Protein AF-0000000078708794 (afdb_homodimer)

Organism: Mycoplasmopsis fermentans (strain ATCC 19989 / NBRC 14854 / NCTC 10117 / PG18) (NCBI:txid496833)

InterPro domains:
  IPR000182 GNAT domain [PF00583] (47-146)
  IPR000182 GNAT domain [PS51186] (25-174)
  IPR016181 Acyl-CoA N-acyltransferase [SSF55729] (42-153)
  IPR051556 N-terminal and lysine N-acetyltransferase [PTHR42919] (49-156)

Structure (mmCIF, N/CA/C/O backbone):
data_AF-0000000078708794-model_v1
#
loop_
_entity.id
_entity.type
_entity.pdbx_description
1 polymer 'N-acetyltransferase domain-containing protein'
#
loop_
_atom_site.group_PDB
_atom_site.id
_atom_site.type_symbol
_atom_site.label_atom_id
_atom_site.label_alt_id
_atom_site.label_comp_id
_atom_site.label_asym_id
_atom_site.label_entity_id
_atom_site.label_seq_id
_atom_site.pdbx_PDB_ins_code
_atom_site.Cartn_x
_atom_site.Cartn_y
_atom_site.Cartn_z
_atom_site.occupancy
_atom_site.B_iso_or_equiv
_atom_site.auth_seq_id
_atom_site.auth_comp_id
_atom_site.auth_asym_id
_atom_site.auth_atom_id
_atom_site.pdbx_PDB_model_num
ATOM 1 N N . MET A 1 1 ? -0.47 -35.75 -7.305 1 87.44 1 MET A N 1
ATOM 2 C CA . MET A 1 1 ? -0.19 -34.438 -6.707 1 87.44 1 MET A CA 1
ATOM 3 C C . MET A 1 1 ? -1.133 -34.188 -5.543 1 87.44 1 MET A C 1
ATOM 5 O O . MET A 1 1 ? -2.334 -34.438 -5.633 1 87.44 1 MET A O 1
ATOM 9 N N . LYS A 1 2 ? -0.581 -33.781 -4.418 1 94.81 2 LYS A N 1
ATOM 10 C CA . LYS A 1 2 ? -1.379 -33.469 -3.238 1 94.81 2 LYS A CA 1
ATOM 11 C C . LYS A 1 2 ? -1.026 -32.094 -2.686 1 94.81 2 LYS A C 1
ATOM 13 O O . LYS A 1 2 ? 0.122 -31.656 -2.781 1 94.81 2 LYS A O 1
ATOM 18 N N . ILE A 1 3 ? -2.008 -31.406 -2.143 1 97.06 3 ILE A N 1
ATOM 19 C CA . ILE A 1 3 ? -1.803 -30.141 -1.444 1 97.06 3 ILE A CA 1
ATOM 20 C C . ILE A 1 3 ? -1.686 -30.406 0.057 1 97.06 3 ILE A C 1
ATOM 22 O O . ILE A 1 3 ? -2.566 -31.016 0.659 1 97.06 3 ILE A O 1
ATOM 26 N N . VAL A 1 4 ? -0.629 -29.969 0.682 1 97.75 4 VAL A N 1
ATOM 27 C CA . VAL A 1 4 ? -0.383 -30.203 2.1 1 97.75 4 VAL A CA 1
ATOM 28 C C . VAL A 1 4 ? -0.054 -28.891 2.799 1 97.75 4 VAL A C 1
ATOM 30 O O . VAL A 1 4 ? 0.376 -27.922 2.154 1 97.75 4 VAL A O 1
ATOM 33 N N . LYS A 1 5 ? -0.374 -28.875 4.082 1 97.75 5 LYS A N 1
ATOM 34 C CA . LYS A 1 5 ? 0.057 -27.734 4.887 1 97.75 5 LYS A CA 1
ATOM 35 C C . LYS A 1 5 ? 1.548 -27.812 5.199 1 97.75 5 LYS A C 1
ATOM 37 O O . LYS A 1 5 ? 2.037 -28.844 5.652 1 97.75 5 LYS A O 1
ATOM 42 N N . LEU A 1 6 ? 2.25 -26.781 4.883 1 98.06 6 LEU A N 1
ATOM 43 C CA . LEU A 1 6 ? 3.66 -26.703 5.246 1 98.06 6 LEU A CA 1
ATOM 44 C C . LEU A 1 6 ? 3.832 -26.047 6.613 1 98.06 6 LEU A C 1
ATOM 46 O O . LEU A 1 6 ? 3.09 -25.141 6.969 1 98.06 6 LEU A O 1
ATOM 50 N N . THR A 1 7 ? 4.895 -26.484 7.352 1 96.88 7 THR A N 1
ATOM 51 C CA . THR A 1 7 ? 5.059 -25.984 8.711 1 96.88 7 THR A CA 1
ATOM 52 C C . THR A 1 7 ? 6.324 -25.141 8.82 1 96.88 7 THR A C 1
ATOM 54 O O . THR A 1 7 ? 7.289 -25.344 8.086 1 96.88 7 THR A O 1
ATOM 57 N N . LYS A 1 8 ? 6.242 -24.234 9.789 1 95.62 8 LYS A N 1
ATOM 58 C CA . LYS A 1 8 ? 7.414 -23.406 10.07 1 95.62 8 LYS A CA 1
ATOM 59 C C . LYS A 1 8 ? 8.609 -24.266 10.469 1 95.62 8 LYS A C 1
ATOM 61 O O . LYS A 1 8 ? 9.742 -23.984 10.086 1 95.62 8 LYS A O 1
ATOM 66 N N . LYS A 1 9 ? 8.391 -25.25 11.211 1 95.81 9 LYS A N 1
ATOM 67 C CA . LYS A 1 9 ? 9.438 -26.141 11.68 1 95.81 9 LYS A CA 1
ATOM 68 C C . LYS A 1 9 ? 10.242 -26.719 10.508 1 95.81 9 LYS A C 1
ATOM 70 O O . LYS A 1 9 ? 11.469 -26.812 10.578 1 95.81 9 LYS A O 1
ATOM 75 N N . GLU A 1 10 ? 9.578 -26.969 9.492 1 96.12 10 GLU A N 1
ATOM 76 C CA . GLU A 1 10 ? 10.211 -27.656 8.375 1 96.12 10 GLU A CA 1
ATOM 77 C C . GLU A 1 10 ? 10.75 -26.672 7.344 1 96.12 10 GLU A C 1
ATOM 79 O O . GLU A 1 10 ? 11.758 -26.938 6.691 1 96.12 10 GLU A O 1
ATOM 84 N N . TYR A 1 11 ? 10.141 -25.516 7.285 1 96.88 11 TYR A N 1
ATOM 85 C CA . TYR A 1 11 ? 10.422 -24.734 6.078 1 96.88 11 TYR A CA 1
ATOM 86 C C . TYR A 1 11 ? 10.93 -23.344 6.422 1 96.88 11 TYR A C 1
ATOM 88 O O . TYR A 1 11 ? 11.422 -22.625 5.547 1 96.88 11 TYR A O 1
ATOM 96 N N . LYS A 1 12 ? 10.852 -22.922 7.652 1 96.25 12 LYS A N 1
ATOM 97 C CA . LYS A 1 12 ? 11.281 -21.562 7.98 1 96.25 12 LYS A CA 1
ATOM 98 C C . LYS A 1 12 ? 12.734 -21.328 7.574 1 96.25 12 LYS A C 1
ATOM 100 O O . LYS A 1 12 ? 13.609 -22.125 7.902 1 96.25 12 LYS A O 1
ATOM 105 N N . GLY A 1 13 ? 12.867 -20.25 6.859 1 95.94 13 GLY A N 1
ATOM 106 C CA . GLY A 1 13 ? 14.227 -19.844 6.527 1 95.94 13 GLY A CA 1
ATOM 107 C C . GLY A 1 13 ? 14.734 -20.469 5.242 1 95.94 13 GLY A C 1
ATOM 108 O O . GLY A 1 13 ? 15.75 -20.031 4.695 1 95.94 13 GLY A O 1
ATOM 109 N N . LYS A 1 14 ? 14.109 -21.531 4.738 1 96.5 14 LYS A N 1
ATOM 110 C CA . LYS A 1 14 ? 14.477 -22.078 3.438 1 96.5 14 LYS A CA 1
ATOM 111 C C . LYS A 1 14 ? 14.273 -21.062 2.324 1 96.5 14 LYS A C 1
ATOM 113 O O . LYS A 1 14 ? 13.281 -20.328 2.318 1 96.5 14 LYS A O 1
ATOM 118 N N . GLU A 1 15 ? 15.188 -21.078 1.397 1 96.38 15 GLU A N 1
ATOM 119 C CA . GLU A 1 15 ? 15.148 -20.109 0.303 1 96.38 15 GLU A CA 1
ATOM 120 C C . GLU A 1 15 ? 14.422 -20.688 -0.912 1 96.38 15 GLU A C 1
ATOM 122 O O . GLU A 1 15 ? 14.398 -21.906 -1.109 1 96.38 15 GLU A O 1
ATOM 127 N N . PHE A 1 16 ? 13.82 -19.859 -1.598 1 94.94 16 PHE A N 1
ATOM 128 C CA . PHE A 1 16 ? 13.273 -20.203 -2.908 1 94.94 16 PHE A CA 1
ATOM 129 C C . PHE A 1 16 ? 13.539 -19.078 -3.91 1 94.94 16 PHE A C 1
ATOM 131 O O . PHE A 1 16 ? 13.711 -17.922 -3.523 1 94.94 16 PHE A O 1
ATOM 138 N N . CYS A 1 17 ? 13.648 -19.469 -5.16 1 92.88 17 CYS A N 1
ATOM 139 C CA . CYS A 1 17 ? 13.805 -18.516 -6.242 1 92.88 17 CYS A CA 1
ATOM 140 C C . CYS A 1 17 ? 12.781 -18.75 -7.344 1 92.88 17 CYS A C 1
ATOM 142 O O . CYS A 1 17 ? 12.469 -19.906 -7.664 1 92.88 17 CYS A O 1
ATOM 144 N N . VAL A 1 18 ? 12.289 -17.672 -7.82 1 88.94 18 VAL A N 1
ATOM 145 C CA . VAL A 1 18 ? 11.312 -17.75 -8.898 1 88.94 18 VAL A CA 1
ATOM 146 C C . VAL A 1 18 ? 11.789 -16.922 -10.094 1 88.94 18 VAL A C 1
ATOM 148 O O . VAL A 1 18 ? 12.414 -15.875 -9.93 1 88.94 18 VAL A O 1
ATOM 151 N N . GLN A 1 19 ? 11.562 -17.547 -11.219 1 90.38 19 GLN A N 1
ATOM 152 C CA . GLN A 1 19 ? 11.766 -16.844 -12.477 1 90.38 19 GLN A CA 1
ATOM 153 C C . GLN A 1 19 ? 10.539 -16.953 -13.375 1 90.38 19 GLN A C 1
ATOM 155 O O . GLN A 1 19 ? 9.883 -18 -13.406 1 90.38 19 GLN A O 1
ATOM 160 N N . TYR A 1 20 ? 10.234 -15.883 -14.031 1 90.38 20 TYR A N 1
ATOM 161 C CA . TYR A 1 20 ? 9.125 -15.938 -14.969 1 90.38 20 TYR A CA 1
ATOM 162 C C . TYR A 1 20 ? 9.461 -15.172 -16.25 1 90.38 20 TYR A C 1
ATOM 164 O O . TYR A 1 20 ? 10.18 -14.172 -16.219 1 90.38 20 TYR A O 1
ATOM 172 N N . LYS A 1 21 ? 8.914 -15.672 -17.266 1 92.69 21 LYS A N 1
ATOM 173 C CA . LYS A 1 21 ? 9.055 -15.016 -18.562 1 92.69 21 LYS A CA 1
ATOM 174 C C . LYS A 1 21 ? 7.793 -14.242 -18.938 1 92.69 21 LYS A C 1
ATOM 176 O O . LYS A 1 21 ? 6.68 -14.664 -18.594 1 92.69 21 LYS A O 1
ATOM 181 N N . THR A 1 22 ? 7.996 -13.148 -19.562 1 95.5 22 THR A N 1
ATOM 182 C CA . THR A 1 22 ? 6.855 -12.32 -19.938 1 95.5 22 THR A CA 1
ATOM 183 C C . THR A 1 22 ? 7.074 -11.664 -21.297 1 95.5 22 THR A C 1
ATOM 185 O O . THR A 1 22 ? 8.211 -11.406 -21.688 1 95.5 22 THR A O 1
ATOM 188 N N . LYS A 1 23 ? 5.996 -11.469 -21.969 1 97 23 LYS A N 1
ATOM 189 C CA . LYS A 1 23 ? 6.051 -10.875 -23.312 1 97 23 LYS A CA 1
ATOM 190 C C . LYS A 1 23 ? 5.672 -9.391 -23.266 1 97 23 LYS A C 1
ATOM 192 O O . LYS A 1 23 ? 5.832 -8.68 -24.266 1 97 23 LYS A O 1
ATOM 197 N N . GLY A 1 24 ? 5.184 -8.938 -22.125 1 97.62 24 GLY A N 1
ATOM 198 C CA . GLY A 1 24 ? 4.758 -7.551 -22.031 1 97.62 24 GLY A CA 1
ATOM 199 C C . GLY A 1 24 ? 4.551 -7.082 -20.609 1 97.62 24 GLY A C 1
ATOM 200 O O . GLY A 1 24 ? 4.988 -7.742 -19.656 1 97.62 24 GLY A O 1
ATOM 201 N N . TYR A 1 25 ? 4.062 -5.898 -20.5 1 97 25 TYR A N 1
ATOM 202 C CA . TYR A 1 25 ? 3.832 -5.258 -19.203 1 97 25 TYR A CA 1
ATOM 203 C C . TYR A 1 25 ? 2.676 -4.266 -19.281 1 97 25 TYR A C 1
ATOM 205 O O . TYR A 1 25 ? 2.307 -3.824 -20.375 1 97 25 TYR A O 1
ATOM 213 N N . TYR A 1 26 ? 2.135 -4.039 -18.172 1 96.56 26 TYR A N 1
ATOM 214 C CA . TYR A 1 26 ? 1.182 -2.938 -18.078 1 96.56 26 TYR A CA 1
ATOM 215 C C . TYR A 1 26 ? 1.882 -1.646 -17.672 1 96.56 26 TYR A C 1
ATOM 217 O O . TYR A 1 26 ? 2.426 -1.543 -16.562 1 96.56 26 TYR A O 1
ATOM 225 N N . PHE A 1 27 ? 1.84 -0.668 -18.516 1 96.12 27 PHE A N 1
ATOM 226 C CA . PHE A 1 27 ? 2.453 0.629 -18.25 1 96.12 27 PHE A CA 1
ATOM 227 C C . PHE A 1 27 ? 1.486 1.546 -17.516 1 96.12 27 PHE A C 1
ATOM 229 O O . PHE A 1 27 ? 0.379 1.805 -17.984 1 96.12 27 PHE A O 1
ATOM 236 N N . ILE A 1 28 ? 1.905 1.966 -16.312 1 95.62 28 ILE A N 1
ATOM 237 C CA . ILE A 1 28 ? 1.089 2.898 -15.539 1 95.62 28 ILE A CA 1
ATOM 238 C C . ILE A 1 28 ? 1.63 4.316 -15.703 1 95.62 28 ILE A C 1
ATOM 240 O O . ILE A 1 28 ? 2.803 4.578 -15.422 1 95.62 28 ILE A O 1
ATOM 244 N N . GLU A 1 29 ? 0.835 5.137 -16.125 1 91.5 29 GLU A N 1
ATOM 245 C CA . GLU A 1 29 ? 1.273 6.52 -16.281 1 91.5 29 GLU A CA 1
ATOM 246 C C . GLU A 1 29 ? 0.219 7.496 -15.773 1 91.5 29 GLU A C 1
ATOM 248 O O . GLU A 1 29 ? -0.979 7.211 -15.836 1 91.5 29 GLU A O 1
ATOM 253 N N . HIS A 1 30 ? 0.714 8.641 -15.359 1 91 30 HIS A N 1
ATOM 254 C CA . HIS A 1 30 ? -0.173 9.734 -14.977 1 91 30 HIS A CA 1
ATOM 255 C C . HIS A 1 30 ? -0.911 10.297 -16.188 1 91 30 HIS A C 1
ATOM 257 O O . HIS A 1 30 ? -0.324 10.453 -17.25 1 91 30 HIS A O 1
ATOM 263 N N . THR A 1 31 ? -2.162 10.5 -16 1 90.56 31 THR A N 1
ATOM 264 C CA . THR A 1 31 ? -2.969 11.25 -16.953 1 90.56 31 THR A CA 1
ATOM 265 C C . THR A 1 31 ? -3.447 12.562 -16.344 1 90.56 31 THR A C 1
ATOM 267 O O . THR A 1 31 ? -3.143 12.867 -15.195 1 90.56 31 THR A O 1
ATOM 270 N N . LYS A 1 32 ? -4.191 13.391 -17.141 1 87.38 32 LYS A N 1
ATOM 271 C CA . LYS A 1 32 ? -4.715 14.656 -16.641 1 87.38 32 LYS A CA 1
ATOM 272 C C . LYS A 1 32 ? -5.582 14.445 -15.406 1 87.38 32 LYS A C 1
ATOM 274 O O . LYS A 1 32 ? -5.535 15.234 -14.461 1 87.38 32 LYS A O 1
ATOM 279 N N . ASN A 1 33 ? -6.344 13.336 -15.438 1 87.44 33 ASN A N 1
ATOM 280 C CA . ASN A 1 33 ? -7.297 13.156 -14.352 1 87.44 33 ASN A CA 1
ATOM 281 C C . ASN A 1 33 ? -7.137 11.789 -13.688 1 87.44 33 ASN A C 1
ATOM 283 O O . ASN A 1 33 ? -8.125 11.18 -13.273 1 87.44 33 ASN A O 1
ATOM 287 N N . GLY A 1 34 ? -5.973 11.242 -13.664 1 93.75 34 GLY A N 1
ATOM 288 C CA . GLY A 1 34 ? -5.812 9.953 -13 1 93.75 34 GLY A CA 1
ATOM 289 C C . GLY A 1 34 ? -4.617 9.172 -13.5 1 93.75 34 GLY A C 1
ATOM 290 O O . GLY A 1 34 ? -3.506 9.703 -13.578 1 93.75 34 GLY A O 1
ATOM 291 N N . PHE A 1 35 ? -4.844 7.906 -13.695 1 95.88 35 PHE A N 1
ATOM 292 C CA . PHE A 1 35 ? -3.797 7 -14.156 1 95.88 35 PHE A CA 1
ATOM 293 C C . PHE A 1 35 ? -4.328 6.062 -15.234 1 95.88 35 PHE A C 1
ATOM 295 O O . PHE A 1 35 ? -5.465 5.594 -15.156 1 95.88 35 PHE A O 1
ATOM 302 N N . SER A 1 36 ? -3.459 5.832 -16.203 1 95 36 SER A N 1
ATOM 303 C CA . SER A 1 36 ? -3.77 4.816 -17.203 1 95 36 SER A CA 1
ATOM 304 C C . SER A 1 36 ? -2.957 3.547 -16.969 1 95 36 SER A C 1
ATOM 306 O O . SER A 1 36 ? -1.848 3.602 -16.438 1 95 36 SER A O 1
ATOM 308 N N . PHE A 1 37 ? -3.543 2.443 -17.297 1 94.69 37 PHE A N 1
ATOM 309 C CA . PHE A 1 37 ? -2.941 1.116 -17.312 1 94.69 37 PHE A CA 1
ATOM 310 C C . PHE A 1 37 ? -2.992 0.512 -18.703 1 94.69 37 PHE A C 1
ATOM 312 O O . PHE A 1 37 ? -4.016 -0.04 -19.109 1 94.69 37 PHE A O 1
ATOM 319 N N . VAL A 1 38 ? -1.923 0.595 -19.422 1 94.81 38 VAL A N 1
ATOM 320 C CA . VAL A 1 38 ? -1.917 0.19 -20.812 1 94.81 38 VAL A CA 1
ATOM 321 C C . VAL A 1 38 ? -0.94 -0.966 -21.016 1 94.81 38 VAL A C 1
ATOM 323 O O . VAL A 1 38 ? 0.217 -0.889 -20.594 1 94.81 38 VAL A O 1
ATOM 326 N N . TYR A 1 39 ? -1.474 -2 -21.625 1 96.31 39 TYR A N 1
ATOM 327 C CA . TYR A 1 39 ? -0.611 -3.137 -21.922 1 96.31 39 TYR A CA 1
ATOM 328 C C . TYR A 1 39 ? 0.321 -2.822 -23.094 1 96.31 39 TYR A C 1
ATOM 330 O O . TYR A 1 39 ? -0.112 -2.283 -24.109 1 96.31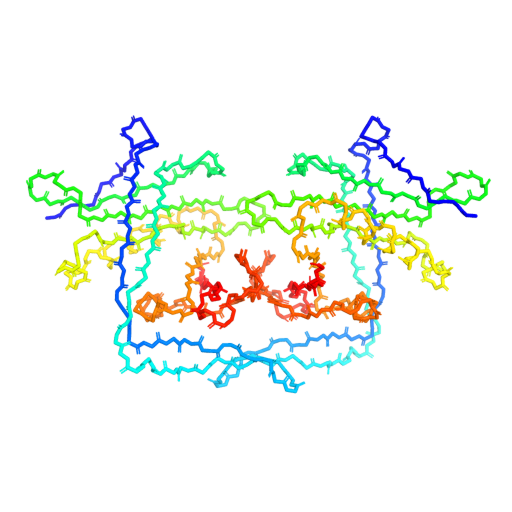 39 TYR A O 1
ATOM 338 N N . LYS A 1 40 ? 1.525 -3.07 -22.969 1 97.19 40 LYS A N 1
ATOM 339 C CA . LYS A 1 40 ? 2.561 -2.943 -23.984 1 97.19 40 LYS A CA 1
ATOM 340 C C . LYS A 1 40 ? 3.377 -4.227 -24.109 1 97.19 40 LYS A C 1
ATOM 342 O O . LYS A 1 40 ? 3.564 -4.941 -23.125 1 97.19 40 LYS A O 1
ATOM 347 N N . LYS A 1 41 ? 3.838 -4.496 -25.297 1 97.62 41 LYS A N 1
ATOM 348 C CA . LYS A 1 41 ? 4.672 -5.672 -25.516 1 97.62 41 LYS A CA 1
ATOM 349 C C . LYS A 1 41 ? 6.156 -5.316 -25.469 1 97.62 41 LYS A C 1
ATOM 351 O O . LYS A 1 41 ? 6.559 -4.242 -25.922 1 97.62 41 LYS A O 1
ATOM 356 N N . PHE A 1 42 ? 6.883 -6.207 -24.953 1 97.06 42 PHE A N 1
ATOM 357 C CA . PHE A 1 42 ? 8.328 -6.105 -25.094 1 97.06 42 PHE A CA 1
ATOM 358 C C . PHE A 1 42 ? 8.75 -6.484 -26.516 1 97.06 42 PHE A C 1
ATOM 360 O O . PHE A 1 42 ? 8.039 -7.219 -27.203 1 97.06 42 PHE A O 1
ATOM 367 N N . ASP A 1 43 ? 9.922 -5.918 -26.922 1 96.56 43 ASP A N 1
ATOM 368 C CA . ASP A 1 43 ? 10.453 -6.324 -28.219 1 96.56 43 ASP A CA 1
ATOM 369 C C . ASP A 1 43 ? 10.742 -7.82 -28.25 1 96.56 43 ASP A C 1
ATOM 371 O O . ASP A 1 43 ? 10.531 -8.477 -29.281 1 96.56 43 ASP A O 1
ATOM 375 N N . GLN A 1 44 ? 11.211 -8.281 -27.156 1 97.25 44 GLN A N 1
ATOM 376 C CA . GLN A 1 44 ? 11.477 -9.695 -26.938 1 97.25 44 GLN A CA 1
ATOM 377 C C . GLN A 1 44 ? 11.062 -10.125 -25.531 1 97.25 44 GLN A C 1
ATOM 379 O O . GLN A 1 44 ? 10.984 -9.289 -24.625 1 97.25 44 GLN A O 1
ATOM 384 N N . GLU A 1 45 ? 10.797 -11.359 -25.469 1 97.06 45 GLU A N 1
ATOM 385 C CA . GLU A 1 45 ? 10.438 -11.898 -24.156 1 97.06 45 GLU A CA 1
ATOM 386 C C . GLU A 1 45 ? 11.5 -11.555 -23.109 1 97.06 45 GLU A C 1
ATOM 388 O O . GLU A 1 45 ? 12.695 -11.625 -23.391 1 97.06 45 GLU A O 1
ATOM 393 N N . LYS A 1 46 ? 11.062 -11.156 -22.016 1 96.31 46 LYS A N 1
ATOM 394 C CA . LYS A 1 46 ? 11.961 -10.836 -20.922 1 96.31 46 LYS A CA 1
ATOM 395 C C . LYS A 1 46 ? 11.766 -11.797 -19.75 1 96.31 46 LYS A C 1
ATOM 397 O O . LYS A 1 46 ? 10.695 -12.391 -19.594 1 96.31 46 LYS A O 1
ATOM 402 N N . THR A 1 47 ? 12.852 -11.977 -19.031 1 94.38 47 THR A N 1
ATOM 403 C CA . THR A 1 47 ? 12.82 -12.828 -17.844 1 94.38 47 THR A CA 1
ATOM 404 C C . THR A 1 47 ? 13.055 -12.008 -16.578 1 94.38 47 THR A C 1
ATOM 406 O O . THR A 1 47 ? 13.984 -11.203 -16.531 1 94.38 47 THR A O 1
ATOM 409 N N . PHE A 1 48 ? 12.188 -12.125 -15.688 1 93.25 48 PHE A N 1
ATOM 410 C CA . PHE A 1 48 ? 12.312 -11.516 -14.375 1 93.25 48 PHE A CA 1
ATOM 411 C C . PHE A 1 48 ? 12.281 -12.578 -13.281 1 93.25 48 PHE A C 1
ATOM 413 O O . PHE A 1 48 ? 12 -13.742 -13.547 1 93.25 48 PHE A O 1
ATOM 420 N N . GLY A 1 49 ? 12.719 -12.148 -12.047 1 89.56 49 GLY A N 1
ATOM 421 C CA . GLY A 1 49 ? 12.688 -13.102 -10.945 1 89.56 49 GLY A CA 1
ATOM 422 C C . GLY A 1 49 ? 13.117 -12.492 -9.625 1 89.56 49 GLY A C 1
ATOM 423 O O . GLY A 1 49 ? 13.484 -11.312 -9.562 1 89.56 49 GLY A O 1
ATOM 424 N N . TYR A 1 50 ? 12.945 -13.258 -8.594 1 91.31 50 TYR A N 1
ATOM 425 C CA . TYR A 1 50 ? 13.375 -12.875 -7.254 1 91.31 50 TYR A CA 1
ATOM 426 C C . TYR A 1 50 ? 13.578 -14.102 -6.375 1 91.31 50 TYR A C 1
ATOM 428 O O . TYR A 1 50 ? 13.148 -15.203 -6.723 1 91.31 50 TYR A O 1
ATOM 436 N N . CYS A 1 51 ? 14.32 -13.93 -5.383 1 94.62 51 CYS A N 1
ATOM 437 C CA . CYS A 1 51 ? 14.492 -14.961 -4.363 1 94.62 51 CYS A CA 1
ATOM 438 C C . CYS A 1 51 ? 14.023 -14.461 -3.002 1 94.62 51 CYS A C 1
ATOM 440 O O . CYS A 1 51 ? 14.031 -13.258 -2.742 1 94.62 51 CYS A O 1
ATOM 442 N N . ASP A 1 52 ? 13.539 -15.352 -2.213 1 95.06 52 ASP A N 1
ATOM 443 C CA . ASP A 1 52 ? 13.078 -15.031 -0.866 1 95.06 52 ASP A CA 1
ATOM 444 C C . ASP A 1 52 ? 13.125 -16.25 0.039 1 95.06 52 ASP A C 1
ATOM 446 O O . ASP A 1 52 ? 13.695 -17.281 -0.332 1 95.06 52 ASP A O 1
ATOM 450 N N . LYS A 1 53 ? 12.594 -16.141 1.229 1 97 53 LYS A N 1
ATOM 451 C CA . LYS A 1 53 ? 12.602 -17.234 2.191 1 97 53 LYS A CA 1
ATOM 452 C C . LYS A 1 53 ? 11.188 -17.562 2.666 1 97 53 LYS A C 1
ATOM 454 O O . LYS A 1 53 ? 10.328 -16.672 2.73 1 97 53 LYS A O 1
ATOM 459 N N . PHE A 1 54 ? 11 -18.812 3.002 1 97.38 54 PHE A N 1
ATOM 460 C CA . PHE A 1 54 ? 9.75 -19.25 3.613 1 97.38 54 PHE A CA 1
ATOM 461 C C . PHE A 1 54 ? 9.602 -18.656 5.012 1 97.38 54 PHE A C 1
ATOM 463 O O . PHE A 1 54 ? 10.57 -18.547 5.758 1 97.38 54 PHE A O 1
ATOM 470 N N . PHE A 1 55 ? 8.398 -18.297 5.367 1 96.94 55 PHE A N 1
ATOM 471 C CA . PHE A 1 55 ? 8.023 -17.969 6.738 1 96.94 55 PHE A CA 1
ATOM 472 C C . PHE A 1 55 ? 8.898 -16.859 7.285 1 96.94 55 PHE A C 1
ATOM 474 O O . PHE A 1 55 ? 9.477 -16.984 8.367 1 96.94 55 PHE A O 1
ATOM 481 N N . GLN A 1 56 ? 8.914 -15.781 6.492 1 94.94 56 GLN A N 1
ATOM 482 C CA . GLN A 1 56 ? 9.688 -14.633 6.945 1 94.94 56 GLN A CA 1
ATOM 483 C C . GLN A 1 56 ? 9.188 -14.125 8.297 1 94.94 56 GLN A C 1
ATOM 485 O O . GLN A 1 56 ? 8.016 -14.305 8.633 1 94.94 56 GLN A O 1
ATOM 490 N N . ASP A 1 57 ? 10.008 -13.391 9.07 1 91.38 57 ASP A N 1
ATOM 491 C CA . ASP A 1 57 ? 9.75 -13.016 10.461 1 91.38 57 ASP A CA 1
ATOM 492 C C . ASP A 1 57 ? 8.602 -12.016 10.555 1 91.38 57 ASP A C 1
ATOM 494 O O . ASP A 1 57 ? 7.883 -11.992 11.555 1 91.38 57 ASP A O 1
ATOM 498 N N . TRP A 1 58 ? 8.445 -11.234 9.523 1 88.25 58 TRP A N 1
ATOM 499 C CA . TRP A 1 58 ? 7.453 -10.172 9.594 1 88.25 58 TRP A CA 1
ATOM 500 C C . TRP A 1 58 ? 6.047 -10.727 9.398 1 88.25 58 TRP A C 1
ATOM 502 O O . TRP A 1 58 ? 5.055 -10.031 9.648 1 88.25 58 TRP A O 1
ATOM 512 N N . LEU A 1 59 ? 5.953 -11.977 8.93 1 92.44 59 LEU A N 1
ATOM 513 C CA . LEU A 1 59 ? 4.648 -12.602 8.719 1 92.44 59 LEU A CA 1
ATOM 514 C C . LEU A 1 59 ? 4.016 -12.984 10.055 1 92.44 59 LEU A C 1
ATOM 516 O O . LEU A 1 59 ? 4.602 -13.75 10.828 1 92.44 59 LEU A O 1
ATOM 520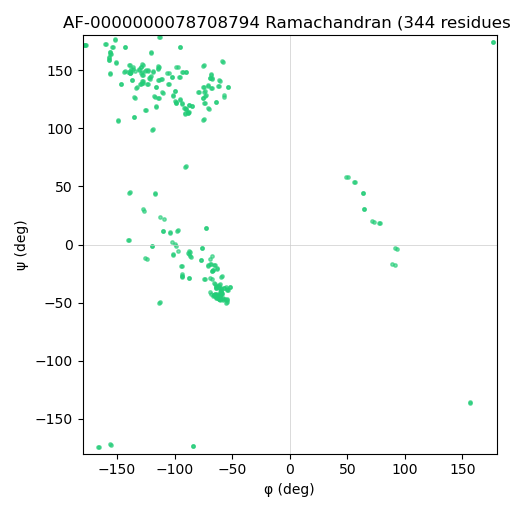 N N . ASN A 1 60 ? 2.881 -12.461 10.273 1 91.62 60 ASN A N 1
ATOM 521 C CA . ASN A 1 60 ? 2.145 -12.797 11.484 1 91.62 60 ASN A CA 1
ATOM 522 C C . ASN A 1 60 ? 1.273 -14.031 11.289 1 91.62 60 ASN A C 1
ATOM 524 O O . ASN A 1 60 ? 0.283 -13.992 10.562 1 91.62 60 ASN A O 1
ATOM 528 N N . LYS A 1 61 ? 1.56 -15.148 11.977 1 95.12 61 LYS A N 1
ATOM 529 C CA . LYS A 1 61 ? 0.805 -16.406 11.93 1 95.12 61 LYS A CA 1
ATOM 530 C C . LYS A 1 61 ? 0.555 -16.828 10.484 1 95.12 61 LYS A C 1
ATOM 532 O O . LYS A 1 61 ? -0.589 -17.062 10.094 1 95.12 61 LYS A O 1
ATOM 537 N N . PRO A 1 62 ? 1.658 -17 9.734 1 97.62 62 PRO A N 1
ATOM 538 C CA . PRO A 1 62 ? 1.49 -17.344 8.32 1 97.62 62 PRO A CA 1
ATOM 539 C C . PRO A 1 62 ? 0.909 -18.75 8.117 1 97.62 62 PRO A C 1
ATOM 541 O O . PRO A 1 62 ? 1.147 -19.641 8.93 1 97.62 62 PRO A O 1
ATOM 544 N N . ILE A 1 63 ? 0.118 -18.859 7.062 1 97.69 63 ILE A N 1
ATOM 545 C CA . ILE A 1 63 ? -0.404 -20.125 6.559 1 97.69 63 ILE A CA 1
ATOM 546 C C . ILE A 1 63 ? 0.247 -20.453 5.219 1 97.69 63 ILE A C 1
ATOM 548 O O . ILE A 1 63 ? 0.314 -19.594 4.328 1 97.69 63 ILE A O 1
ATOM 552 N N . CYS A 1 64 ? 0.736 -21.703 5.109 1 98.5 64 CYS A N 1
ATOM 553 C CA . CYS A 1 64 ? 1.45 -22.094 3.898 1 98.5 64 CYS A CA 1
ATOM 554 C C . CYS A 1 64 ? 0.999 -23.453 3.418 1 98.5 64 CYS A C 1
ATOM 556 O O . CYS A 1 64 ? 0.917 -24.406 4.207 1 98.5 64 CYS A O 1
ATOM 558 N N . TYR A 1 65 ? 0.618 -23.516 2.172 1 98.69 65 TYR A N 1
ATOM 559 C CA . TYR A 1 65 ? 0.292 -24.781 1.524 1 98.69 65 TYR A CA 1
ATOM 560 C C . TYR A 1 65 ? 1.281 -25.094 0.408 1 98.69 65 TYR A C 1
ATOM 562 O O . TYR A 1 65 ? 1.701 -24.188 -0.327 1 98.69 65 TYR A O 1
ATOM 570 N N . GLY A 1 66 ? 1.619 -26.344 0.299 1 97.81 66 GLY A N 1
ATOM 571 C CA . GLY A 1 66 ? 2.488 -26.828 -0.765 1 97.81 66 GLY A CA 1
ATOM 572 C C . GLY A 1 66 ? 1.846 -27.891 -1.625 1 97.81 66 GLY A C 1
ATOM 573 O O . GLY A 1 66 ? 1.043 -28.688 -1.136 1 97.81 66 GLY A O 1
ATOM 574 N N . ALA A 1 67 ? 2.15 -27.812 -2.898 1 96.62 67 ALA A N 1
ATOM 575 C CA . ALA A 1 67 ? 1.797 -28.891 -3.818 1 96.62 67 ALA A CA 1
ATOM 576 C C . ALA A 1 67 ? 2.949 -29.891 -3.973 1 96.62 67 ALA A C 1
ATOM 578 O O . ALA A 1 67 ? 4.039 -29.516 -4.41 1 96.62 67 ALA A O 1
ATOM 579 N N . LEU A 1 68 ? 2.666 -31.141 -3.643 1 95.19 68 LEU A N 1
ATOM 580 C CA . LEU A 1 68 ? 3.691 -32.188 -3.734 1 95.19 68 LEU A CA 1
ATOM 581 C C . LEU A 1 68 ? 3.367 -33.156 -4.848 1 95.19 68 LEU A C 1
ATOM 583 O O . LEU A 1 68 ? 2.203 -33.531 -5.043 1 95.19 68 LEU A O 1
ATOM 587 N N . ASP A 1 69 ? 4.465 -33.562 -5.496 1 92.69 69 ASP A N 1
ATOM 588 C CA . ASP A 1 69 ? 4.242 -34.625 -6.477 1 92.69 69 ASP A CA 1
ATOM 589 C C . ASP A 1 69 ? 4.25 -35.969 -5.809 1 92.69 69 ASP A C 1
ATOM 591 O O . ASP A 1 69 ? 4.242 -36.094 -4.582 1 92.69 69 ASP A O 1
ATOM 595 N N . ASP A 1 70 ? 4.199 -37.062 -6.684 1 92.81 70 ASP A N 1
ATOM 596 C CA . ASP A 1 70 ? 4.098 -38.406 -6.184 1 92.81 70 ASP A CA 1
ATOM 597 C C . ASP A 1 70 ? 5.355 -38.812 -5.418 1 92.81 70 ASP A C 1
ATOM 599 O O . ASP A 1 70 ? 5.34 -39.781 -4.652 1 92.81 70 ASP A O 1
ATOM 603 N N . HIS A 1 71 ? 6.449 -38.125 -5.578 1 94.81 71 HIS A N 1
ATOM 604 C CA . HIS A 1 71 ? 7.707 -38.406 -4.895 1 94.81 71 HIS A CA 1
ATOM 605 C C . HIS A 1 71 ? 7.965 -37.406 -3.771 1 94.81 71 HIS A C 1
ATOM 607 O O . HIS A 1 71 ? 9.102 -37.281 -3.314 1 94.81 71 HIS A O 1
ATOM 613 N N . ASN A 1 72 ? 7.008 -36.625 -3.428 1 93.44 72 ASN A N 1
ATOM 614 C CA . ASN A 1 72 ? 7.039 -35.656 -2.326 1 93.44 72 ASN A CA 1
ATOM 615 C C . ASN A 1 72 ? 7.93 -34.469 -2.648 1 93.44 72 ASN A C 1
ATOM 617 O O . ASN A 1 72 ? 8.422 -33.812 -1.743 1 93.44 72 ASN A O 1
ATOM 621 N N . LYS A 1 73 ? 8.117 -34.344 -3.936 1 93.19 73 LYS A N 1
ATOM 622 C CA . LYS A 1 73 ? 8.828 -33.156 -4.352 1 93.19 73 LYS A CA 1
ATOM 623 C C . LYS A 1 73 ? 7.887 -31.938 -4.375 1 93.19 73 LYS A C 1
ATOM 625 O O . LYS A 1 73 ? 6.777 -32.031 -4.906 1 93.19 73 LYS A O 1
ATOM 630 N N . LEU A 1 74 ? 8.352 -30.844 -3.758 1 94.75 74 LEU A N 1
ATOM 631 C CA . LEU A 1 74 ? 7.562 -29.625 -3.74 1 94.75 74 LEU A CA 1
ATOM 632 C C . LEU A 1 74 ? 7.512 -28.984 -5.125 1 94.75 74 LEU A C 1
ATOM 634 O O . LEU A 1 74 ? 8.539 -28.594 -5.672 1 94.75 74 LEU A O 1
ATOM 638 N N . LEU A 1 75 ? 6.328 -28.906 -5.668 1 94.06 75 LEU A N 1
ATOM 639 C CA . LEU A 1 75 ? 6.133 -28.375 -7.016 1 94.06 75 LEU A CA 1
ATOM 640 C C . LEU A 1 75 ? 5.805 -26.891 -6.973 1 9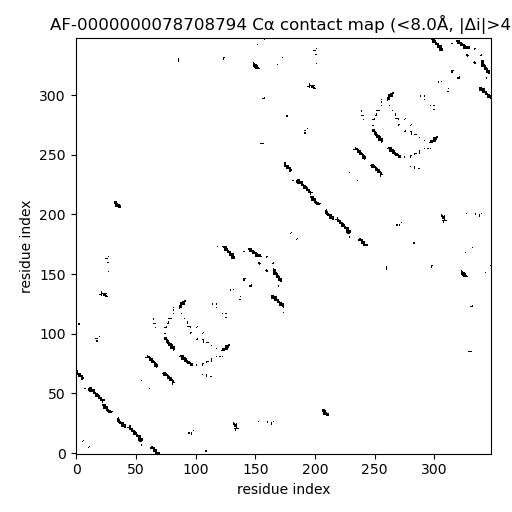4.06 75 LEU A C 1
ATOM 642 O O . LEU A 1 75 ? 5.992 -26.172 -7.965 1 94.06 75 LEU A O 1
ATOM 646 N N . GLY A 1 76 ? 5.273 -26.406 -5.957 1 95.69 76 GLY A N 1
ATOM 647 C CA . GLY A 1 76 ? 4.852 -25.031 -5.723 1 95.69 76 GLY A CA 1
ATOM 648 C C . GLY A 1 76 ? 4.262 -24.828 -4.344 1 95.69 76 GLY A C 1
ATOM 649 O O . GLY A 1 76 ? 4.094 -25.781 -3.578 1 95.69 76 GLY A O 1
ATOM 650 N N . PHE A 1 77 ? 4.031 -23.641 -4 1 97.38 77 PHE A N 1
ATOM 651 C CA . PHE A 1 77 ? 3.43 -23.359 -2.703 1 97.38 77 PHE A CA 1
ATOM 652 C C . PHE A 1 77 ? 2.697 -22.016 -2.732 1 97.38 77 PHE A C 1
ATOM 654 O O . PHE A 1 77 ? 2.83 -21.25 -3.691 1 97.38 77 PHE A O 1
ATOM 661 N N . ALA A 1 78 ? 1.873 -21.797 -1.785 1 98.12 78 ALA A N 1
ATOM 662 C CA . ALA A 1 78 ? 1.2 -20.531 -1.511 1 98.12 78 ALA A CA 1
ATOM 663 C C . ALA A 1 78 ? 1.279 -20.172 -0.028 1 98.12 78 ALA A C 1
ATOM 665 O O . ALA A 1 78 ? 1.137 -21.047 0.833 1 98.12 78 ALA A O 1
ATOM 666 N N . GLU A 1 79 ? 1.569 -19 0.23 1 98.5 79 GLU A N 1
ATOM 667 C CA . GLU A 1 79 ? 1.719 -18.484 1.589 1 98.5 79 GLU A CA 1
ATOM 668 C C . GLU A 1 79 ? 0.905 -17.203 1.791 1 98.5 79 GLU A C 1
ATOM 670 O O . GLU A 1 79 ? 0.837 -16.359 0.897 1 98.5 79 GLU A O 1
ATOM 675 N N . GLY A 1 80 ? 0.249 -17.109 2.934 1 98.31 80 GLY A N 1
ATOM 676 C CA . GLY A 1 80 ? -0.532 -15.93 3.268 1 98.31 80 GLY A CA 1
ATOM 677 C C . GLY A 1 80 ? -0.799 -15.789 4.754 1 98.31 80 GLY A C 1
ATOM 678 O O . GLY A 1 80 ? -0.393 -16.641 5.547 1 98.31 80 GLY A O 1
ATOM 679 N N . TYR A 1 81 ? -1.346 -14.695 5.094 1 98.25 81 TYR A N 1
ATOM 680 C CA . TYR A 1 81 ? -1.686 -14.43 6.484 1 98.25 81 TYR A CA 1
ATOM 681 C C . TYR A 1 81 ? -2.793 -13.391 6.586 1 98.25 81 TYR A C 1
ATOM 683 O O . TYR A 1 81 ? -3.066 -12.672 5.621 1 98.25 81 TYR A O 1
ATOM 691 N N . LEU A 1 82 ? -3.436 -13.367 7.73 1 98.25 82 LEU A N 1
ATOM 692 C CA . LEU A 1 82 ? -4.477 -12.375 7.996 1 98.25 82 LEU A CA 1
ATOM 693 C C . LEU A 1 82 ? -3.871 -11.078 8.516 1 98.25 82 LEU A C 1
ATOM 695 O O . LEU A 1 82 ? -3.15 -11.078 9.516 1 98.25 82 LEU A O 1
ATOM 699 N N . GLU A 1 83 ? -4.109 -10.008 7.738 1 97.25 83 GLU A N 1
ATOM 700 C CA . GLU A 1 83 ? -3.809 -8.68 8.266 1 97.25 83 GLU A CA 1
ATOM 701 C C . GLU A 1 83 ? -4.848 -8.25 9.297 1 97.25 83 GLU A C 1
ATOM 703 O O . GLU A 1 83 ? -5.93 -7.781 8.93 1 97.25 83 GLU A O 1
ATOM 708 N N . GLU A 1 84 ? -4.484 -8.234 10.516 1 95.19 84 GLU A N 1
ATOM 709 C CA . GLU A 1 84 ? -5.449 -8.055 11.594 1 95.19 84 GLU A CA 1
ATOM 710 C C . GLU A 1 84 ? -5.93 -6.605 11.672 1 95.19 84 GLU A C 1
ATOM 712 O O . GLU A 1 84 ? -7.059 -6.34 12.086 1 95.19 84 GLU A O 1
ATOM 717 N N . TRP A 1 85 ? -5.078 -5.672 11.273 1 93.31 85 TRP A N 1
ATOM 718 C CA . TRP A 1 85 ? -5.398 -4.258 11.453 1 93.31 85 TRP A CA 1
ATOM 719 C C . TRP A 1 85 ? -6.566 -3.85 10.562 1 93.31 85 TRP A C 1
ATOM 721 O O . TRP A 1 85 ? -7.289 -2.898 10.867 1 93.31 85 TRP A O 1
ATOM 731 N N . ASN A 1 86 ? -6.852 -4.566 9.453 1 96.69 86 ASN A N 1
ATOM 732 C CA . ASN A 1 86 ? -7.949 -4.168 8.578 1 96.69 86 ASN A CA 1
ATOM 733 C C . ASN A 1 86 ? -8.727 -5.379 8.062 1 96.69 86 ASN A C 1
ATOM 735 O O . ASN A 1 86 ? -9.578 -5.246 7.188 1 96.69 86 ASN A O 1
ATOM 739 N N . ASN A 1 87 ? -8.352 -6.586 8.531 1 97.94 87 ASN A N 1
ATOM 740 C CA . ASN A 1 87 ? -9.039 -7.836 8.242 1 97.94 87 ASN A CA 1
ATOM 741 C C . ASN A 1 87 ? -8.992 -8.172 6.75 1 97.94 87 ASN A C 1
ATOM 743 O O . ASN A 1 87 ? -10.016 -8.516 6.152 1 97.94 87 ASN A O 1
ATOM 747 N N . ARG A 1 88 ? -7.898 -8.031 6.105 1 98.69 88 ARG A N 1
ATOM 748 C CA . ARG A 1 88 ? -7.633 -8.562 4.773 1 98.69 88 ARG A CA 1
ATOM 749 C C . ARG A 1 88 ? -6.711 -9.781 4.844 1 98.69 88 ARG A C 1
ATOM 751 O O . ARG A 1 88 ? -5.773 -9.805 5.645 1 98.69 88 ARG A O 1
ATOM 758 N N . PHE A 1 89 ? -6.992 -10.758 4.098 1 98.81 89 PHE A N 1
ATOM 759 C CA . PHE A 1 89 ? -6.094 -11.898 3.973 1 98.81 89 PHE A CA 1
ATOM 760 C C . PHE A 1 89 ? -5.098 -11.68 2.84 1 98.81 89 PHE A C 1
ATOM 762 O O . PHE A 1 89 ? -5.48 -11.633 1.669 1 98.81 89 PHE A O 1
ATOM 769 N N . ARG A 1 90 ? -3.877 -11.617 3.15 1 98.75 90 ARG A N 1
ATOM 770 C CA . ARG A 1 90 ? -2.832 -11.344 2.168 1 98.75 90 ARG A CA 1
ATOM 771 C C . ARG A 1 90 ? -2.152 -12.641 1.722 1 98.75 90 ARG A C 1
ATOM 773 O O . ARG A 1 90 ? -1.617 -13.383 2.547 1 98.75 90 ARG A O 1
ATOM 780 N N . ILE A 1 91 ? -2.217 -12.852 0.466 1 98.69 91 ILE A N 1
ATOM 781 C CA . ILE A 1 91 ? -1.378 -13.891 -0.122 1 98.69 91 ILE A CA 1
ATOM 782 C C . ILE A 1 91 ? -0.019 -13.305 -0.5 1 98.69 91 ILE A C 1
ATOM 784 O O . ILE A 1 91 ? 0.074 -12.469 -1.401 1 98.69 91 ILE A O 1
ATOM 788 N N . THR A 1 92 ? 0.988 -13.734 0.162 1 97.44 92 THR A N 1
ATOM 789 C CA . THR A 1 92 ? 2.312 -13.156 -0.047 1 97.44 92 THR A CA 1
ATOM 790 C C . THR A 1 92 ? 3.041 -13.875 -1.179 1 97.44 92 THR A C 1
ATOM 792 O O . THR A 1 92 ? 3.906 -13.297 -1.835 1 97.44 92 THR A O 1
ATOM 795 N N . ASN A 1 93 ? 2.715 -15.133 -1.351 1 96.56 93 ASN A N 1
ATOM 796 C CA . ASN A 1 93 ? 3.336 -15.945 -2.391 1 96.56 93 ASN A CA 1
ATOM 797 C C . ASN A 1 93 ? 2.357 -16.969 -2.957 1 96.56 93 ASN A C 1
ATOM 799 O O . ASN A 1 93 ? 1.565 -17.547 -2.215 1 96.56 93 ASN A O 1
ATOM 803 N N . ILE A 1 94 ? 2.381 -17.125 -4.172 1 96.25 94 ILE A N 1
ATOM 804 C CA . ILE A 1 94 ? 1.794 -18.25 -4.887 1 96.25 94 ILE A CA 1
ATOM 805 C C . ILE A 1 94 ? 2.602 -18.547 -6.148 1 96.25 94 ILE A C 1
ATOM 807 O O . ILE A 1 94 ? 2.59 -17.75 -7.098 1 96.25 94 ILE A O 1
ATOM 811 N N . LEU A 1 95 ? 3.324 -19.641 -6.07 1 93.5 95 LEU A N 1
ATOM 812 C CA . LEU A 1 95 ? 4.328 -19.906 -7.098 1 93.5 95 LEU A CA 1
ATOM 813 C C . LEU A 1 95 ? 4.344 -21.391 -7.461 1 93.5 95 LEU A C 1
ATOM 815 O O . LEU A 1 95 ? 4.043 -22.25 -6.621 1 93.5 95 LEU A O 1
ATOM 819 N N . VAL A 1 96 ? 4.652 -21.609 -8.672 1 92.75 96 VAL A N 1
ATOM 820 C CA . VAL A 1 96 ? 4.957 -22.938 -9.18 1 92.75 96 VAL A CA 1
ATOM 821 C C . VAL A 1 96 ? 6.41 -23 -9.648 1 92.75 96 VAL A C 1
ATOM 823 O O . VAL A 1 96 ? 6.832 -22.188 -10.477 1 92.75 96 VAL A O 1
ATOM 826 N N . PHE A 1 97 ? 7.234 -23.797 -9.117 1 88.06 97 PHE A N 1
ATOM 827 C CA . PHE A 1 97 ? 8.68 -23.828 -9.312 1 88.06 97 PHE A CA 1
ATOM 828 C C . PHE A 1 97 ? 9.023 -24.297 -10.727 1 88.06 97 PHE A C 1
ATOM 830 O O . PHE A 1 97 ? 10 -23.828 -11.312 1 88.06 97 PHE A O 1
ATOM 837 N N . ASP A 1 98 ? 8.383 -25.234 -11.234 1 79.12 98 ASP A N 1
ATOM 838 C CA . ASP A 1 98 ? 8.695 -25.766 -12.555 1 79.12 98 ASP A CA 1
ATOM 839 C C . ASP A 1 98 ? 7.891 -25.062 -13.641 1 79.12 98 ASP A C 1
ATOM 841 O O . ASP A 1 98 ? 6.664 -25.172 -13.68 1 79.12 98 ASP A O 1
ATOM 845 N N . GLU A 1 99 ? 8.641 -24.328 -14.43 1 72.94 99 GLU A N 1
ATOM 846 C CA . GLU A 1 99 ? 7.988 -23.578 -15.5 1 72.94 99 GLU A CA 1
ATOM 847 C C . GLU A 1 99 ? 7.082 -24.469 -16.344 1 72.94 99 GLU A C 1
ATOM 849 O O . GLU A 1 99 ? 6.012 -24.047 -16.781 1 72.94 99 GLU A O 1
ATOM 854 N N . ASN A 1 100 ? 7.512 -25.672 -16.547 1 71.31 100 ASN A N 1
ATOM 855 C CA . ASN A 1 100 ? 6.762 -26.594 -17.391 1 71.31 100 ASN A CA 1
ATOM 856 C C . ASN A 1 100 ? 5.477 -27.047 -16.703 1 71.31 100 ASN A C 1
ATOM 858 O O . ASN A 1 100 ? 4.555 -27.531 -17.375 1 71.31 100 ASN A O 1
ATOM 862 N N . SER A 1 101 ? 5.449 -26.859 -15.43 1 72.25 101 SER A N 1
ATOM 863 C CA . SER A 1 101 ? 4.289 -27.312 -14.664 1 72.25 101 SER A CA 1
ATOM 864 C C . SER A 1 101 ? 3.324 -26.156 -14.391 1 72.25 101 SER A C 1
ATOM 866 O O . SER A 1 101 ? 2.268 -26.359 -13.789 1 72.25 101 SER A O 1
ATOM 868 N N . ARG A 1 102 ? 3.637 -25.016 -14.805 1 68.44 102 ARG A N 1
ATOM 869 C CA . ARG A 1 102 ? 2.805 -23.859 -14.5 1 68.44 102 ARG A CA 1
ATOM 870 C C . ARG A 1 102 ? 1.479 -23.938 -15.25 1 68.44 102 ARG A C 1
ATOM 872 O O . ARG A 1 102 ? 0.483 -23.344 -14.82 1 68.44 102 ARG A O 1
ATOM 879 N N . HIS A 1 103 ? 1.416 -24.797 -16.141 1 71.44 103 HIS A N 1
ATOM 880 C CA . HIS A 1 103 ? 0.15 -25 -16.844 1 71.44 103 HIS A CA 1
ATOM 881 C C . HIS A 1 103 ? -0.493 -26.328 -16.469 1 71.44 103 HIS A C 1
ATOM 883 O O . HIS A 1 103 ? -1.346 -26.828 -17.188 1 71.44 103 HIS A O 1
ATOM 889 N N . SER A 1 104 ? -0.061 -26.75 -15.344 1 80.12 104 SER A N 1
ATOM 890 C CA . SER A 1 104 ? -0.528 -28.078 -14.938 1 80.12 104 SER A CA 1
ATOM 891 C C . SER A 1 104 ? -1.684 -27.969 -13.945 1 80.12 104 SER A C 1
ATOM 893 O O . SER A 1 104 ? -2.168 -29 -13.445 1 80.12 104 SER A O 1
ATOM 895 N N . GLY A 1 105 ? -2.08 -26.75 -13.617 1 91.31 105 GLY A N 1
ATOM 896 C CA . GLY A 1 105 ? -3.205 -26.578 -12.719 1 91.31 105 GLY A CA 1
ATOM 897 C C . GLY A 1 105 ? -2.791 -26.453 -11.266 1 91.31 105 GLY A C 1
ATOM 898 O O . GLY A 1 105 ? -3.633 -26.25 -10.383 1 91.31 105 GLY A O 1
ATOM 899 N N . ILE A 1 106 ? -1.518 -26.594 -11.016 1 94.38 106 ILE A N 1
ATOM 900 C CA . ILE A 1 106 ? -0.991 -26.547 -9.656 1 94.38 106 ILE A CA 1
ATOM 901 C C . ILE A 1 106 ? -1.301 -25.188 -9.039 1 94.38 106 ILE A C 1
ATOM 903 O O . ILE A 1 106 ? -1.783 -25.094 -7.906 1 94.38 106 ILE A O 1
ATOM 907 N N . GLY A 1 107 ? -1.102 -24.141 -9.805 1 95.5 107 GLY A N 1
ATOM 908 C CA . GLY A 1 107 ? -1.409 -22.797 -9.328 1 95.5 107 GLY A CA 1
ATOM 909 C C . GLY A 1 107 ? -2.867 -22.625 -8.945 1 95.5 107 GLY A C 1
ATOM 910 O O . GLY A 1 107 ? -3.176 -22.047 -7.898 1 95.5 107 GLY A O 1
ATOM 911 N N . SER A 1 108 ? -3.693 -23.172 -9.75 1 96.56 108 SER A N 1
ATOM 912 C CA . SER A 1 108 ? -5.133 -23.078 -9.516 1 96.56 108 SER A CA 1
ATOM 913 C C . SER A 1 108 ? -5.531 -23.812 -8.234 1 96.56 108 SER A C 1
ATOM 915 O O . SER A 1 108 ? -6.34 -23.312 -7.457 1 96.56 108 SER A O 1
ATOM 917 N N . LYS A 1 109 ? -4.988 -24.953 -8.078 1 97.06 109 LYS A N 1
ATOM 918 C CA . LYS A 1 109 ? -5.289 -25.734 -6.883 1 97.06 109 LYS A CA 1
ATOM 919 C C . LYS A 1 109 ? -4.824 -25.016 -5.625 1 97.06 109 LYS A C 1
ATOM 921 O O . LYS A 1 109 ? -5.539 -24.969 -4.621 1 97.06 109 LYS A O 1
ATOM 926 N N . LEU A 1 110 ? -3.648 -24.438 -5.676 1 97.81 110 LEU A N 1
ATOM 927 C CA . LEU A 1 110 ? -3.117 -23.688 -4.543 1 97.81 110 LEU A CA 1
ATOM 928 C C . LEU A 1 110 ? -3.967 -22.453 -4.262 1 97.81 110 LEU A C 1
ATOM 930 O O . LEU A 1 110 ? -4.277 -22.172 -3.105 1 97.81 110 LEU A O 1
ATOM 934 N N . MET A 1 111 ? -4.348 -21.766 -5.312 1 98.12 111 MET A N 1
ATOM 935 C CA . MET A 1 111 ? -5.184 -20.578 -5.16 1 98.12 111 MET A CA 1
ATOM 936 C C . MET A 1 111 ? -6.52 -20.938 -4.52 1 98.12 111 MET A C 1
ATOM 938 O O . MET A 1 111 ? -6.961 -20.266 -3.582 1 98.12 111 MET A O 1
ATOM 942 N N . LYS A 1 112 ? -7.133 -21.969 -4.996 1 98.38 112 LYS A N 1
ATOM 943 C CA . LYS A 1 112 ? -8.406 -22.406 -4.438 1 98.38 112 LYS A CA 1
ATOM 944 C C . LYS A 1 112 ? -8.281 -22.75 -2.957 1 98.38 112 LYS A C 1
ATOM 946 O O . LYS A 1 112 ? -9.156 -22.406 -2.158 1 98.38 112 LYS A O 1
ATOM 951 N N . LYS A 1 113 ? -7.219 -23.422 -2.648 1 98.5 113 LYS A N 1
ATOM 952 C CA . LYS A 1 113 ? -6.973 -23.766 -1.252 1 98.5 113 LYS A CA 1
ATOM 953 C C . LYS A 1 113 ? -6.816 -22.516 -0.393 1 98.5 113 LYS A C 1
ATOM 955 O O . LYS A 1 113 ? -7.383 -22.438 0.7 1 98.5 113 LYS A O 1
ATOM 960 N N . MET A 1 114 ? -6.082 -21.547 -0.887 1 98.56 114 MET A N 1
ATOM 961 C CA . MET A 1 114 ? -5.852 -20.312 -0.152 1 98.56 114 MET A CA 1
ATOM 962 C C . MET A 1 114 ? -7.152 -19.531 0.016 1 98.56 114 MET A C 1
ATOM 964 O O . MET A 1 114 ? -7.414 -18.969 1.087 1 98.56 114 MET A O 1
ATOM 968 N N . ILE A 1 115 ? -7.926 -19.453 -1.058 1 98.75 115 ILE A N 1
ATOM 969 C CA . ILE A 1 115 ? -9.203 -18.75 -1 1 98.75 115 ILE A CA 1
ATOM 970 C C . ILE A 1 115 ? -10.109 -19.422 0.038 1 98.75 115 ILE A C 1
ATOM 972 O O . ILE A 1 115 ? -10.727 -18.734 0.86 1 98.75 115 ILE A O 1
ATOM 976 N N . ALA A 1 116 ? -10.172 -20.688 -0.007 1 98.69 116 ALA A N 1
ATOM 977 C CA . ALA A 1 116 ? -10.969 -21.438 0.966 1 98.69 116 ALA A CA 1
ATOM 978 C C . ALA A 1 116 ? -10.516 -21.141 2.391 1 98.69 116 ALA A C 1
ATOM 980 O O . ALA A 1 116 ? -11.336 -20.906 3.281 1 98.69 116 ALA A O 1
ATOM 981 N N . LYS A 1 117 ? -9.242 -21.172 2.615 1 98.5 117 LYS A N 1
ATOM 982 C CA . LYS A 1 117 ? -8.695 -20.891 3.938 1 98.5 117 LYS A CA 1
ATOM 983 C C . LYS A 1 117 ? -9.031 -19.469 4.383 1 98.5 117 LYS A C 1
ATOM 985 O O . LYS A 1 117 ? -9.445 -19.25 5.527 1 98.5 117 LYS A O 1
ATOM 990 N N . ALA A 1 118 ? -8.82 -18.516 3.506 1 98.56 118 ALA A N 1
ATOM 991 C CA . ALA A 1 118 ? -9.125 -17.125 3.82 1 98.56 118 ALA A CA 1
ATOM 992 C C . ALA A 1 118 ? -10.562 -16.969 4.289 1 98.56 118 ALA A C 1
ATOM 994 O O . ALA A 1 118 ? -10.844 -16.203 5.219 1 98.56 118 ALA A O 1
ATOM 995 N N . LYS A 1 119 ? -11.477 -17.672 3.689 1 98.38 119 LYS A N 1
ATOM 996 C CA . LYS A 1 119 ? -12.898 -17.562 3.982 1 98.38 119 LYS A CA 1
ATOM 997 C C . LYS A 1 119 ? -13.219 -18.109 5.375 1 98.38 119 LYS A C 1
ATOM 999 O O . LYS A 1 119 ? -14.297 -17.859 5.91 1 98.38 119 LYS A O 1
ATOM 1004 N N . THR A 1 120 ? -12.359 -18.844 5.941 1 98.31 120 THR A N 1
ATOM 1005 C CA . THR A 1 120 ? -12.57 -19.344 7.293 1 98.31 120 THR A CA 1
ATOM 1006 C C . THR A 1 120 ? -12.094 -18.328 8.328 1 98.31 120 THR A C 1
ATOM 1008 O O . THR A 1 120 ? -12.25 -18.547 9.531 1 98.31 120 THR A O 1
ATOM 1011 N N . THR A 1 121 ? -11.383 -17.266 7.926 1 97.94 121 THR A N 1
ATOM 1012 C CA . THR A 1 121 ? -10.922 -16.188 8.797 1 97.94 121 THR A CA 1
ATOM 1013 C C . THR A 1 121 ? -11.898 -15.023 8.758 1 97.94 121 THR A C 1
ATOM 1015 O O . THR A 1 121 ? -12.844 -15.016 7.965 1 97.94 121 THR A O 1
ATOM 1018 N N . PRO A 1 122 ? -11.734 -14.062 9.625 1 97.75 122 PRO A N 1
ATOM 1019 C CA . PRO A 1 122 ? -12.594 -12.875 9.578 1 97.75 122 PRO A CA 1
ATOM 1020 C C . PRO A 1 122 ? -12.266 -11.961 8.398 1 97.75 122 PRO A C 1
ATOM 1022 O O . PRO A 1 122 ? -12.711 -10.812 8.367 1 97.75 122 PRO A O 1
ATOM 1025 N N . ALA A 1 123 ? -11.531 -12.398 7.445 1 98.56 123 ALA A N 1
ATOM 1026 C CA . ALA A 1 123 ? -11.117 -11.57 6.32 1 98.56 123 ALA A CA 1
ATOM 1027 C C . ALA A 1 123 ? -12.32 -11.094 5.516 1 98.56 123 ALA A C 1
ATOM 1029 O O . ALA A 1 123 ? -13.25 -11.859 5.25 1 98.56 123 ALA A O 1
ATOM 1030 N N . ARG A 1 124 ? -12.305 -9.82 5.141 1 98.69 124 ARG A N 1
ATOM 1031 C CA . ARG A 1 124 ? -13.352 -9.25 4.301 1 98.69 124 ARG A CA 1
ATOM 1032 C C . ARG A 1 124 ? -12.953 -9.297 2.828 1 98.69 124 ARG A C 1
ATOM 1034 O O . ARG A 1 124 ? -13.789 -9.102 1.945 1 98.69 124 ARG A O 1
ATOM 1041 N N . MET A 1 125 ? -11.695 -9.461 2.6 1 98.75 125 MET A N 1
ATOM 1042 C CA . MET A 1 125 ? -11.094 -9.43 1.27 1 98.75 125 MET A CA 1
ATOM 1043 C C . MET A 1 125 ? -9.781 -10.211 1.243 1 98.75 125 MET A C 1
ATOM 1045 O O . MET A 1 125 ? -9.094 -10.305 2.26 1 98.75 125 MET A O 1
ATOM 1049 N N . ILE A 1 126 ? -9.492 -10.812 0.135 1 98.94 126 ILE A N 1
ATOM 1050 C CA . ILE A 1 126 ? -8.18 -11.375 -0.129 1 98.94 126 ILE A CA 1
ATOM 1051 C C . ILE A 1 126 ? -7.371 -10.422 -1.009 1 98.94 126 ILE A C 1
ATOM 1053 O O . ILE A 1 126 ? -7.895 -9.875 -1.98 1 98.94 126 ILE A O 1
ATOM 1057 N N . VAL A 1 127 ? -6.137 -10.164 -0.606 1 98.88 127 VAL A N 1
ATOM 1058 C CA . VAL A 1 127 ? -5.309 -9.25 -1.394 1 98.88 127 VAL A CA 1
ATOM 1059 C C . VAL A 1 127 ? -3.973 -9.914 -1.712 1 98.88 127 VAL A C 1
ATOM 1061 O O . VAL A 1 127 ? -3.543 -10.836 -1.006 1 98.88 127 VAL A O 1
ATOM 1064 N N . LEU A 1 128 ? -3.357 -9.508 -2.746 1 98.62 128 LEU A N 1
ATOM 1065 C CA . LEU A 1 128 ? -2.008 -9.898 -3.139 1 98.62 128 LEU A CA 1
ATOM 1066 C C . LEU A 1 128 ? -1.354 -8.812 -3.99 1 98.62 128 LEU A C 1
ATOM 1068 O O . LEU A 1 128 ? -1.993 -7.816 -4.332 1 98.62 128 LEU A O 1
ATOM 1072 N N . GLU A 1 129 ? -0.129 -8.938 -4.234 1 97.62 129 GLU A N 1
ATOM 1073 C CA . GLU A 1 129 ? 0.614 -7.977 -5.039 1 97.62 129 GLU A CA 1
ATOM 1074 C C . GLU A 1 129 ? 1.444 -8.672 -6.113 1 97.62 129 GLU A C 1
ATOM 1076 O O . GLU A 1 129 ? 1.812 -9.844 -5.957 1 97.62 129 GLU A O 1
ATOM 1081 N N . THR A 1 130 ? 1.664 -8.016 -7.176 1 97.12 130 THR A N 1
ATOM 1082 C CA . THR A 1 130 ? 2.555 -8.438 -8.25 1 97.12 130 THR A CA 1
ATOM 1083 C C . THR A 1 130 ? 3.119 -7.227 -8.992 1 97.12 130 THR A C 1
ATOM 1085 O O . THR A 1 130 ? 2.85 -6.082 -8.617 1 97.12 130 THR A O 1
ATOM 1088 N N . GLU A 1 131 ? 3.988 -7.512 -9.945 1 97.25 131 GLU A N 1
ATOM 1089 C CA . GLU A 1 131 ? 4.586 -6.438 -10.734 1 97.25 131 GLU A CA 1
ATOM 1090 C C . GLU A 1 131 ? 3.875 -6.273 -12.078 1 97.25 131 GLU A C 1
ATOM 1092 O O . GLU A 1 131 ? 3.346 -7.242 -12.625 1 97.25 131 GLU A O 1
ATOM 1097 N N . THR A 1 132 ? 3.936 -5.066 -12.586 1 97.5 132 THR A N 1
ATOM 1098 C CA . THR A 1 132 ? 3.256 -4.754 -13.844 1 97.5 132 THR A CA 1
ATOM 1099 C C . THR A 1 132 ? 3.836 -5.574 -14.992 1 97.5 132 THR A C 1
ATOM 1101 O O . THR A 1 132 ? 3.184 -5.754 -16.016 1 97.5 132 THR A O 1
ATOM 1104 N N . CYS A 1 133 ? 5.047 -6.066 -14.82 1 97.19 133 CYS A N 1
ATOM 1105 C CA . CYS A 1 133 ? 5.676 -6.855 -15.875 1 97.19 133 CYS A CA 1
ATOM 1106 C C . CYS A 1 133 ? 5.305 -8.328 -15.75 1 97.19 133 CYS A C 1
ATOM 1108 O O . CYS A 1 133 ? 5.641 -9.133 -16.609 1 97.19 133 CYS A O 1
ATOM 1110 N N . ASN A 1 134 ? 4.668 -8.734 -14.727 1 95.88 134 ASN A N 1
ATOM 1111 C CA . ASN A 1 134 ? 4.238 -10.117 -14.547 1 95.88 134 ASN A CA 1
ATOM 1112 C C . ASN A 1 134 ? 2.838 -10.344 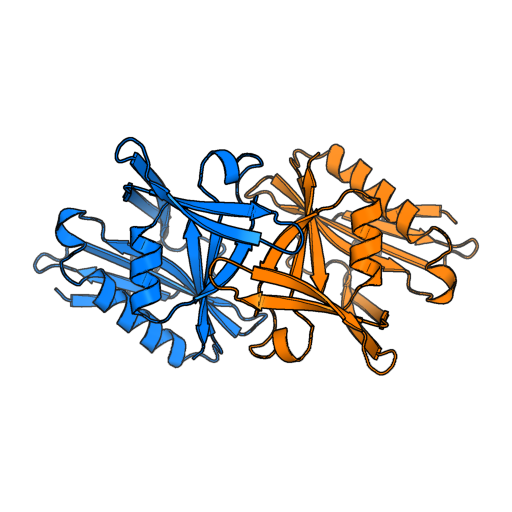-15.117 1 95.88 134 ASN A C 1
ATOM 1114 O O . ASN A 1 134 ? 1.899 -10.625 -14.367 1 95.88 134 ASN A O 1
ATOM 1118 N N . GLU A 1 135 ? 2.785 -10.242 -16.422 1 96.56 135 GLU A N 1
ATOM 1119 C CA . GLU A 1 135 ? 1.492 -10.281 -17.109 1 96.56 135 GLU A CA 1
ATOM 1120 C C . GLU A 1 135 ? 0.791 -11.617 -16.859 1 96.56 135 GLU A C 1
ATOM 1122 O O . GLU A 1 135 ? -0.437 -11.672 -16.766 1 96.56 135 GLU A O 1
ATOM 1127 N N . LYS A 1 136 ? 1.488 -12.672 -16.766 1 93.31 136 LYS A N 1
ATOM 1128 C CA . LYS A 1 136 ? 0.906 -13.992 -16.547 1 93.31 136 LYS A CA 1
ATOM 1129 C C . LYS A 1 136 ? 0.236 -14.086 -15.18 1 93.31 136 LYS A C 1
ATOM 1131 O O . LYS A 1 136 ? -0.855 -14.641 -15.055 1 93.31 136 LYS A O 1
ATOM 1136 N N . ALA A 1 137 ? 0.917 -13.555 -14.148 1 95.62 137 ALA A N 1
ATOM 1137 C CA . ALA A 1 137 ? 0.333 -13.539 -12.805 1 95.62 137 ALA A CA 1
ATOM 1138 C C . ALA A 1 137 ? -0.938 -12.695 -12.773 1 95.62 137 ALA A C 1
ATOM 1140 O O . ALA A 1 137 ? -1.947 -13.109 -12.195 1 95.62 137 ALA A O 1
ATOM 1141 N N . ILE A 1 138 ? -0.888 -11.531 -13.359 1 96.94 1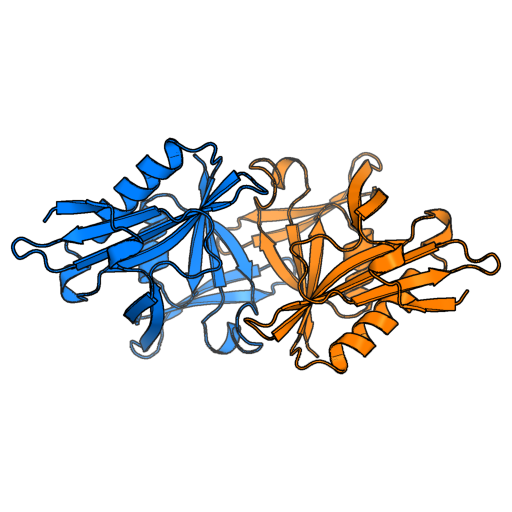38 ILE A N 1
ATOM 1142 C CA . ILE A 1 138 ? -2.045 -10.641 -13.391 1 96.94 138 ILE A CA 1
ATOM 1143 C C . ILE A 1 138 ? -3.232 -11.359 -14.023 1 96.94 138 ILE A C 1
ATOM 1145 O O . ILE A 1 138 ? -4.336 -11.352 -13.477 1 96.94 138 ILE A O 1
ATOM 1149 N N . ARG A 1 139 ? -3.014 -12.023 -15.141 1 95.5 139 ARG A N 1
ATOM 1150 C CA . ARG A 1 139 ? -4.07 -12.766 -15.812 1 95.5 139 ARG A CA 1
ATOM 1151 C C . ARG A 1 139 ? -4.574 -13.914 -14.945 1 95.5 139 ARG A C 1
ATOM 1153 O O . ARG A 1 139 ? -5.773 -14.18 -14.898 1 95.5 139 ARG A O 1
ATOM 1160 N N . PHE A 1 140 ? -3.617 -14.57 -14.406 1 96.31 140 PHE A N 1
ATOM 1161 C CA . PHE A 1 140 ? -3.965 -15.672 -13.516 1 96.31 140 PHE A CA 1
ATOM 1162 C C . PHE A 1 140 ? -4.895 -15.195 -12.406 1 96.31 140 PHE A C 1
ATOM 1164 O O . PHE A 1 140 ? -5.926 -15.82 -12.141 1 96.31 140 PHE A O 1
ATOM 1171 N N . TYR A 1 141 ? -4.551 -14.094 -11.703 1 98.19 141 TYR A N 1
ATOM 1172 C CA . TYR A 1 141 ? -5.352 -13.578 -10.594 1 98.19 141 TYR A CA 1
ATOM 1173 C C . TYR A 1 141 ? -6.719 -13.117 -11.078 1 98.19 141 T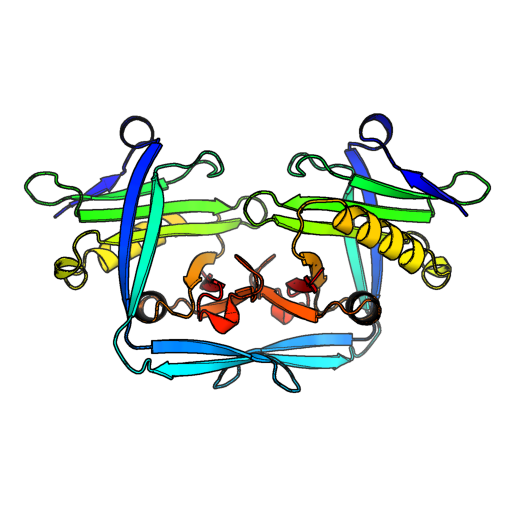YR A C 1
ATOM 1175 O O . TYR A 1 141 ? -7.719 -13.273 -10.375 1 98.19 141 TYR A O 1
ATOM 1183 N N . GLN A 1 142 ? -6.746 -12.539 -12.25 1 97.5 142 GLN A N 1
ATOM 1184 C CA . GLN A 1 142 ? -8.008 -12.086 -12.836 1 97.5 142 GLN A CA 1
ATOM 1185 C C . GLN A 1 142 ? -8.953 -13.258 -13.062 1 97.5 142 GLN A C 1
ATOM 1187 O O . GLN A 1 142 ? -10.172 -13.117 -12.914 1 97.5 142 GLN A O 1
ATOM 1192 N N . LYS A 1 143 ? -8.43 -14.383 -13.445 1 97 143 LYS A N 1
ATOM 1193 C CA . LYS A 1 143 ? -9.234 -15.586 -13.641 1 97 143 LYS A CA 1
ATOM 1194 C C . LYS A 1 143 ? -9.953 -15.984 -12.359 1 97 143 LYS A C 1
ATOM 1196 O O . LYS A 1 143 ? -10.984 -16.656 -12.398 1 97 143 LYS A O 1
ATOM 1201 N N . PHE A 1 144 ? -9.367 -15.617 -11.258 1 97.94 144 PHE A N 1
ATOM 1202 C CA . PHE A 1 144 ? -9.984 -15.914 -9.969 1 97.94 144 PHE A CA 1
ATOM 1203 C C . PHE A 1 144 ? -10.758 -14.703 -9.445 1 97.94 144 PHE A C 1
ATOM 1205 O O . PHE A 1 144 ? -11.023 -14.602 -8.25 1 97.94 144 PHE A O 1
ATOM 1212 N N . ASN A 1 145 ? -10.969 -13.695 -10.281 1 97.94 145 ASN A N 1
ATOM 1213 C CA . ASN A 1 145 ? -11.836 -12.539 -10.055 1 97.94 145 ASN A CA 1
ATOM 1214 C C . ASN A 1 145 ? -11.164 -11.508 -9.156 1 97.94 145 ASN A C 1
ATOM 1216 O O . ASN A 1 145 ? -11.836 -10.688 -8.531 1 97.94 145 ASN A O 1
ATOM 1220 N N . PHE A 1 146 ? -9.883 -11.633 -9.078 1 98.44 146 PHE A N 1
ATOM 1221 C CA . PHE A 1 146 ? -9.172 -10.508 -8.477 1 98.44 146 PHE A CA 1
ATOM 1222 C C . PHE A 1 146 ? -9.219 -9.297 -9.398 1 98.44 146 PHE A C 1
ATOM 1224 O O . PHE A 1 146 ? -9.125 -9.43 -10.617 1 98.44 146 PHE A O 1
ATOM 1231 N N . GLU A 1 147 ? -9.336 -8.156 -8.773 1 96.81 147 GLU A N 1
ATOM 1232 C CA . GLU A 1 147 ? -9.297 -6.895 -9.516 1 96.81 147 GLU A CA 1
ATOM 1233 C C . GLU A 1 147 ? -8.188 -5.984 -9 1 96.81 147 GLU A C 1
ATOM 1235 O O . GLU A 1 147 ? -7.812 -6.059 -7.824 1 96.81 147 GLU A O 1
ATOM 1240 N N . VAL A 1 148 ? -7.641 -5.152 -9.898 1 97 148 VAL A N 1
ATOM 1241 C CA . VAL A 1 148 ? -6.672 -4.156 -9.445 1 97 148 VAL A CA 1
ATOM 1242 C C . VAL A 1 148 ? -7.348 -3.174 -8.492 1 97 148 VAL A C 1
ATOM 1244 O O . VAL A 1 148 ? -8.359 -2.562 -8.836 1 97 148 VAL A O 1
ATOM 1247 N N . ILE A 1 149 ? -6.789 -3.1 -7.328 1 97.56 149 ILE A N 1
ATOM 1248 C CA . ILE A 1 149 ? -7.43 -2.23 -6.348 1 97.56 149 ILE A CA 1
ATOM 1249 C C . ILE A 1 149 ? -6.457 -1.129 -5.922 1 97.56 149 ILE A C 1
ATOM 1251 O O . ILE A 1 149 ? -6.797 -0.28 -5.094 1 97.56 149 ILE A O 1
ATOM 1255 N N . GLY A 1 150 ? -5.277 -1.134 -6.426 1 97.56 150 GLY A N 1
ATOM 1256 C CA . GLY A 1 150 ? -4.277 -0.128 -6.102 1 97.56 150 GLY A CA 1
ATOM 1257 C C . GLY A 1 150 ? -2.934 -0.391 -6.75 1 97.56 150 GLY A C 1
ATOM 1258 O O . GLY A 1 150 ? -2.758 -1.397 -7.438 1 97.56 150 GLY A O 1
ATOM 1259 N N . PHE A 1 151 ? -2.072 0.512 -6.598 1 98.12 151 PHE A N 1
ATOM 1260 C CA . PHE A 1 151 ? -0.689 0.39 -7.039 1 98.12 151 PHE A CA 1
ATOM 1261 C C . PHE A 1 151 ? 0.22 1.318 -6.242 1 98.12 151 PHE A C 1
ATOM 1263 O O . PHE A 1 151 ? -0.258 2.148 -5.469 1 98.12 151 PHE A O 1
ATOM 1270 N N . ASP A 1 152 ? 1.418 1.112 -6.32 1 98.19 152 ASP A N 1
ATOM 1271 C CA . ASP A 1 152 ? 2.475 1.962 -5.777 1 98.19 152 ASP A CA 1
ATOM 1272 C C . ASP A 1 152 ? 3.596 2.156 -6.797 1 98.19 152 ASP A C 1
ATOM 1274 O O . ASP A 1 152 ? 4.379 1.239 -7.047 1 98.19 152 ASP A O 1
ATOM 1278 N N . LEU A 1 153 ? 3.732 3.314 -7.328 1 97.94 153 LEU A N 1
ATOM 1279 C CA . LEU A 1 153 ? 4.613 3.598 -8.453 1 97.94 153 LEU A CA 1
ATOM 1280 C C . LEU A 1 153 ? 6.078 3.42 -8.062 1 97.94 153 LEU A C 1
ATOM 1282 O O . LEU A 1 153 ? 6.926 3.156 -8.914 1 97.94 153 LEU A O 1
ATOM 1286 N N . TYR A 1 154 ? 6.305 3.508 -6.781 1 98.19 154 TYR A N 1
ATOM 1287 C CA . TYR A 1 154 ? 7.695 3.545 -6.344 1 98.19 154 TYR A CA 1
ATOM 1288 C C . TYR A 1 154 ? 7.898 2.695 -5.094 1 98.19 154 TYR A C 1
ATOM 1290 O O . TYR A 1 154 ? 8.539 3.133 -4.137 1 98.19 154 TYR A O 1
ATOM 1298 N N . ALA A 1 155 ? 7.324 1.544 -5.172 1 97.81 155 ALA A N 1
ATOM 1299 C CA . ALA A 1 155 ? 7.41 0.648 -4.023 1 97.81 155 ALA A CA 1
ATOM 1300 C C . ALA A 1 155 ? 8.844 0.194 -3.787 1 97.81 155 ALA A C 1
ATOM 1302 O O . ALA A 1 155 ? 9.273 0.046 -2.641 1 97.81 155 ALA A O 1
ATOM 1303 N N . TYR A 1 156 ? 9.602 0.04 -4.844 1 96.94 156 TYR A N 1
ATOM 1304 C CA . TYR A 1 156 ? 10.898 -0.617 -4.727 1 96.94 156 TYR A CA 1
ATOM 1305 C C . TYR A 1 156 ? 12.031 0.362 -5.004 1 96.94 156 TYR A C 1
ATOM 1307 O O . TYR A 1 156 ? 13.023 0.39 -4.277 1 96.94 156 TYR A O 1
ATOM 1315 N N . THR A 1 157 ? 11.977 1.036 -6.008 1 97.5 157 THR A N 1
ATOM 1316 C CA . THR A 1 157 ? 12.938 2.068 -6.379 1 97.5 157 THR A CA 1
ATOM 1317 C C . THR A 1 157 ? 12.234 3.246 -7.047 1 97.5 157 THR A C 1
ATOM 1319 O O . THR A 1 157 ? 11.062 3.156 -7.395 1 97.5 157 THR A O 1
ATOM 1322 N N . ASN A 1 158 ? 12.953 4.32 -7.246 1 97.69 158 ASN A N 1
ATOM 1323 C CA . ASN A 1 158 ? 12.398 5.477 -7.945 1 97.69 158 ASN A CA 1
ATOM 1324 C C . ASN A 1 158 ? 12.328 5.238 -9.453 1 97.69 158 ASN A C 1
ATOM 1326 O O . ASN A 1 158 ? 11.742 6.043 -10.18 1 97.69 158 ASN A O 1
ATOM 1330 N N . GLU A 1 159 ? 12.812 4.094 -9.93 1 97.25 159 GLU A N 1
ATOM 1331 C CA . GLU A 1 159 ? 12.852 3.773 -11.359 1 97.25 159 GLU A CA 1
ATOM 1332 C C . GLU A 1 159 ? 11.852 2.668 -11.703 1 97.25 159 GLU A C 1
ATOM 1334 O O . GLU A 1 159 ? 11.867 2.143 -12.812 1 97.25 159 GLU A O 1
ATOM 1339 N N . ASP A 1 160 ? 10.984 2.346 -10.805 1 97.19 160 ASP A N 1
ATOM 1340 C CA . ASP A 1 160 ? 10.062 1.228 -11 1 97.19 160 ASP A CA 1
ATOM 1341 C C . ASP A 1 160 ? 9.273 1.384 -12.297 1 97.19 160 ASP A C 1
ATOM 1343 O O . ASP A 1 160 ? 9.156 0.437 -13.078 1 97.19 160 ASP A O 1
ATOM 1347 N N . PRO A 1 161 ? 8.695 2.584 -12.547 1 96.06 161 PRO A N 1
ATOM 1348 C CA . PRO A 1 161 ? 7.941 2.732 -13.797 1 96.06 161 PRO A CA 1
ATOM 1349 C C . PRO A 1 161 ? 8.797 2.498 -15.039 1 96.06 161 PRO A C 1
ATOM 1351 O O . PRO A 1 161 ? 8.367 1.831 -15.977 1 96.06 161 PRO A O 1
ATOM 1354 N N . LYS A 1 162 ? 10.023 3.004 -15.031 1 95.12 162 LYS A N 1
ATOM 1355 C CA . LYS A 1 162 ? 10.945 2.836 -16.141 1 95.12 162 LYS A CA 1
ATOM 1356 C C . LYS A 1 162 ? 11.312 1.367 -16.344 1 95.12 162 LYS A C 1
ATOM 1358 O O . LYS A 1 162 ? 11.453 0.904 -17.469 1 95.12 162 LYS A O 1
ATOM 1363 N N . GLU A 1 163 ? 11.422 0.675 -15.281 1 95.56 163 GLU A N 1
ATOM 1364 C CA . GLU A 1 163 ? 11.836 -0.725 -15.328 1 95.56 163 GLU A CA 1
ATOM 1365 C C . GLU A 1 163 ? 10.641 -1.646 -15.523 1 95.56 163 GLU A C 1
ATOM 1367 O O . GLU A 1 163 ? 10.797 -2.861 -15.656 1 95.56 163 GLU A O 1
ATOM 1372 N N . HIS A 1 164 ? 9.43 -1.09 -15.5 1 95.44 164 HIS A N 1
ATOM 1373 C CA . HIS A 1 164 ? 8.172 -1.815 -15.688 1 95.44 164 HIS A CA 1
ATOM 1374 C C . HIS A 1 164 ? 7.945 -2.814 -14.562 1 95.44 164 HIS A C 1
ATOM 1376 O O . HIS A 1 164 ? 7.406 -3.9 -14.789 1 95.44 164 HIS A O 1
ATOM 1382 N N . GLU A 1 165 ? 8.445 -2.484 -13.383 1 96.31 165 GLU A N 1
ATOM 1383 C CA . GLU A 1 165 ? 8.289 -3.299 -12.18 1 96.31 165 GLU A CA 1
ATOM 1384 C C . GLU A 1 165 ? 7.5 -2.555 -11.109 1 96.31 165 GLU A C 1
ATOM 1386 O O . GLU A 1 165 ? 7.891 -2.543 -9.938 1 96.31 165 GLU A O 1
ATOM 1391 N N . VAL A 1 166 ? 6.426 -1.902 -11.547 1 97.88 166 VAL A N 1
ATOM 1392 C CA . VAL A 1 166 ? 5.547 -1.198 -10.617 1 97.88 166 VAL A CA 1
ATOM 1393 C C . VAL A 1 166 ? 4.695 -2.205 -9.852 1 97.88 166 VAL A C 1
ATOM 1395 O O . VAL A 1 166 ? 4.168 -3.154 -10.43 1 97.88 166 VAL A O 1
ATOM 1398 N N . ARG A 1 167 ? 4.602 -1.979 -8.547 1 98.12 167 ARG A N 1
ATOM 1399 C CA . ARG A 1 167 ? 3.791 -2.852 -7.699 1 98.12 167 ARG A CA 1
ATOM 1400 C C . ARG A 1 167 ? 2.303 -2.609 -7.93 1 98.12 167 ARG A C 1
ATOM 1402 O O . ARG A 1 167 ? 1.836 -1.471 -7.855 1 98.12 167 ARG A O 1
ATOM 1409 N N . VAL A 1 168 ? 1.601 -3.658 -8.18 1 98.06 168 VAL A N 1
ATOM 1410 C CA . VAL A 1 168 ? 0.148 -3.617 -8.32 1 98.06 168 VAL A CA 1
ATOM 1411 C C . VAL A 1 168 ? -0.502 -4.449 -7.215 1 98.06 168 VAL A C 1
ATOM 1413 O O . VAL A 1 168 ? -0.032 -5.547 -6.898 1 98.06 168 VAL A O 1
ATOM 1416 N N . GLU A 1 169 ? -1.529 -3.861 -6.645 1 98.38 169 GLU A N 1
ATOM 1417 C CA . GLU A 1 169 ? -2.326 -4.555 -5.637 1 98.38 169 GLU A CA 1
ATOM 1418 C C . GLU A 1 169 ? -3.633 -5.074 -6.227 1 98.38 169 GLU A C 1
ATOM 1420 O O . GLU A 1 169 ? -4.359 -4.332 -6.895 1 98.38 169 GLU A O 1
ATOM 1425 N N . MET A 1 170 ? -3.852 -6.328 -5.996 1 98.62 170 MET A N 1
ATOM 1426 C CA . MET A 1 170 ? -5.094 -6.93 -6.473 1 98.62 170 MET A CA 1
ATOM 1427 C C . MET A 1 170 ? -5.895 -7.512 -5.316 1 98.62 170 MET A C 1
ATOM 1429 O O . MET A 1 170 ? -5.324 -7.965 -4.324 1 98.62 170 MET A O 1
ATOM 1433 N N . GLY A 1 171 ? -7.211 -7.391 -5.441 1 98.69 171 GLY A N 1
ATOM 1434 C CA . GLY A 1 171 ? -8.07 -7.812 -4.344 1 98.69 171 GLY A CA 1
ATOM 1435 C C . GLY A 1 171 ? -9.305 -8.562 -4.809 1 98.69 171 GLY A C 1
ATOM 1436 O O . GLY A 1 171 ? -9.805 -8.328 -5.906 1 98.69 171 GLY A O 1
ATOM 1437 N N . LEU A 1 172 ? -9.75 -9.445 -4.039 1 98.75 172 LEU A N 1
ATOM 1438 C CA . LEU A 1 172 ? -10.977 -10.219 -4.168 1 98.75 172 LEU A CA 1
ATOM 1439 C C . LEU A 1 172 ? -11.836 -10.086 -2.92 1 98.75 172 LEU A C 1
ATOM 1441 O O . LEU A 1 172 ? -11.438 -10.516 -1.834 1 98.75 172 LEU A O 1
ATOM 1445 N N . LYS A 1 173 ? -13.023 -9.508 -3.033 1 98 173 LYS A N 1
ATOM 1446 C CA . LYS A 1 173 ? -13.938 -9.414 -1.901 1 98 173 LYS A CA 1
ATOM 1447 C C . LYS A 1 173 ? -14.516 -10.789 -1.547 1 98 173 LYS A C 1
ATOM 1449 O O . LYS A 1 173 ? -14.852 -11.57 -2.434 1 98 173 LYS A O 1
ATOM 1454 N N . ILE A 1 174 ? -14.539 -11.031 -0.246 1 96.38 174 ILE A N 1
ATOM 1455 C CA . ILE A 1 174 ? -15.07 -12.344 0.106 1 96.38 174 ILE A CA 1
ATOM 1456 C C . ILE A 1 174 ? -16.141 -12.188 1.177 1 96.38 174 ILE A C 1
ATOM 1458 O O . ILE A 1 174 ? -16.156 -11.203 1.922 1 96.38 174 ILE A O 1
ATOM 1462 N N . MET B 1 1 ? 6.469 30.578 18.781 1 87.5 1 MET B N 1
ATOM 1463 C CA . MET B 1 1 ? 6.293 29.172 18.406 1 87.5 1 MET B CA 1
ATOM 1464 C C . MET B 1 1 ? 7.637 28.516 18.078 1 87.5 1 MET B C 1
ATOM 1466 O O . MET B 1 1 ? 8.477 29.125 17.406 1 87.5 1 MET B O 1
ATOM 1470 N N . LYS B 1 2 ? 7.895 27.391 18.656 1 94.88 2 LYS B N 1
ATOM 1471 C CA . LYS B 1 2 ? 9.133 26.656 18.422 1 94.88 2 LYS B CA 1
ATOM 1472 C C . LYS B 1 2 ? 8.859 25.203 18.031 1 94.88 2 LYS B C 1
ATOM 1474 O O . LYS B 1 2 ? 7.883 24.609 18.484 1 94.88 2 LYS B O 1
ATOM 1479 N N . ILE B 1 3 ? 9.695 24.672 17.172 1 97.06 3 ILE B N 1
ATOM 1480 C CA . ILE B 1 3 ? 9.648 23.266 16.812 1 97.06 3 ILE B CA 1
ATOM 1481 C C . ILE B 1 3 ? 10.633 22.469 17.656 1 97.06 3 ILE B C 1
ATOM 1483 O O . ILE B 1 3 ? 11.82 22.812 17.719 1 97.06 3 ILE B O 1
ATOM 1487 N N . VAL B 1 4 ? 10.188 21.453 18.344 1 97.69 4 VAL B N 1
ATOM 1488 C CA . VAL B 1 4 ? 11.039 20.672 19.234 1 97.69 4 VAL B CA 1
ATOM 1489 C C . VAL B 1 4 ? 10.891 19.188 18.922 1 97.69 4 VAL B C 1
ATOM 1491 O O . VAL B 1 4 ? 9.883 18.766 18.344 1 97.69 4 VAL B O 1
ATOM 1494 N N . LYS B 1 5 ? 11.953 18.469 19.219 1 97.69 5 LYS B N 1
ATOM 1495 C CA . LYS B 1 5 ? 11.867 17.016 19.109 1 97.69 5 LYS B CA 1
ATOM 1496 C C . LYS B 1 5 ? 11.078 16.438 20.281 1 97.69 5 LYS B C 1
ATOM 1498 O O . LYS B 1 5 ? 11.359 16.75 21.438 1 97.69 5 LYS B O 1
ATOM 1503 N N . LEU B 1 6 ? 10.086 15.688 19.984 1 98.06 6 LEU B N 1
ATOM 1504 C CA . LEU B 1 6 ? 9.344 14.984 21.031 1 98.06 6 LEU B CA 1
ATOM 1505 C C . LEU B 1 6 ? 9.953 13.609 21.297 1 98.06 6 LEU B C 1
ATOM 1507 O O . LEU B 1 6 ? 10.422 12.945 20.359 1 98.06 6 LEU B O 1
ATOM 1511 N N . THR B 1 7 ? 9.844 13.148 22.578 1 96.81 7 THR B N 1
ATOM 1512 C CA . THR B 1 7 ? 10.492 11.891 22.938 1 96.81 7 THR B CA 1
ATOM 1513 C C . THR B 1 7 ? 9.453 10.836 23.281 1 96.81 7 THR B C 1
ATOM 1515 O O . THR B 1 7 ? 8.359 11.156 23.766 1 96.81 7 THR B O 1
ATOM 1518 N N . LYS B 1 8 ? 9.875 9.594 23.062 1 95.62 8 LYS B N 1
ATOM 1519 C CA . LYS B 1 8 ? 9.023 8.469 23.438 1 95.62 8 LYS B CA 1
ATOM 1520 C C . LYS B 1 8 ? 8.719 8.484 24.938 1 95.62 8 LYS B C 1
ATOM 1522 O O . LYS B 1 8 ? 7.605 8.18 25.359 1 95.62 8 LYS B O 1
ATOM 1527 N N . LYS B 1 9 ? 9.648 8.805 25.703 1 95.69 9 LYS B N 1
ATOM 1528 C CA . LYS B 1 9 ? 9.508 8.852 27.156 1 95.69 9 LYS B CA 1
ATOM 1529 C C . LYS B 1 9 ? 8.336 9.742 27.562 1 95.69 9 LYS B C 1
ATOM 1531 O O . LYS B 1 9 ? 7.578 9.398 28.469 1 95.69 9 LYS B O 1
ATOM 1536 N N . GLU B 1 10 ? 8.18 10.766 26.875 1 96.06 10 GLU B N 1
ATOM 1537 C CA . GLU B 1 10 ? 7.199 11.766 27.281 1 96.06 10 GLU B CA 1
ATOM 1538 C C . GLU B 1 10 ? 5.859 11.523 26.594 1 96.06 10 GLU B C 1
ATOM 1540 O O . GLU B 1 10 ? 4.801 11.812 27.156 1 96.06 10 GLU B O 1
ATOM 1545 N N . TYR B 1 11 ? 5.906 10.93 25.422 1 96.88 11 TYR B N 1
ATOM 1546 C CA . TYR B 1 11 ? 4.688 11.039 24.625 1 96.88 11 TYR B CA 1
ATOM 1547 C C . TYR B 1 11 ? 4.16 9.664 24.234 1 96.88 11 TYR B C 1
ATOM 1549 O O . TYR B 1 11 ? 3.031 9.539 23.75 1 96.88 11 TYR B O 1
ATOM 1557 N N . LYS B 1 12 ? 4.945 8.617 24.422 1 96.06 12 LYS B N 1
ATOM 1558 C CA . LYS B 1 12 ? 4.473 7.301 23.984 1 96.06 12 LYS B CA 1
ATOM 1559 C C . LYS B 1 12 ? 3.143 6.949 24.641 1 96.06 12 LYS B C 1
ATOM 1561 O O . LYS B 1 12 ? 2.998 7.062 25.859 1 96.06 12 LYS B O 1
ATOM 1566 N N . GLY B 1 13 ? 2.209 6.613 23.766 1 95.94 13 GLY B N 1
ATOM 1567 C CA . GLY B 1 13 ? 0.942 6.117 24.281 1 95.94 13 GLY B CA 1
ATOM 1568 C C . GLY B 1 13 ? -0.086 7.215 24.484 1 95.94 13 GLY B C 1
ATOM 1569 O O . GLY B 1 13 ? -1.271 6.934 24.672 1 95.94 13 GLY B O 1
ATOM 1570 N N . LYS B 1 14 ? 0.332 8.445 24.531 1 96.44 14 LYS B N 1
ATOM 1571 C CA . LYS B 1 14 ? -0.626 9.547 24.594 1 96.44 14 LYS B CA 1
ATOM 1572 C C . LYS B 1 14 ? -1.528 9.562 23.359 1 96.44 14 LYS B C 1
ATOM 1574 O O . LYS B 1 14 ? -1.063 9.336 22.234 1 96.44 14 LYS B O 1
ATOM 1579 N N . GLU B 1 15 ? -2.771 9.867 23.609 1 96.38 15 GLU B N 1
ATOM 1580 C CA . GLU B 1 15 ? -3.756 9.867 22.531 1 96.38 15 GLU B CA 1
ATOM 1581 C C . GLU B 1 15 ? -3.902 11.25 21.906 1 96.38 15 GLU B C 1
ATOM 1583 O O . GLU B 1 15 ? -3.66 12.258 22.562 1 96.38 15 GLU B O 1
ATOM 1588 N N . PHE B 1 16 ? -4.18 11.273 20.703 1 94.88 16 PHE B N 1
ATOM 1589 C CA . PHE B 1 16 ? -4.582 12.492 20.016 1 94.88 16 PHE B CA 1
ATOM 1590 C C . PHE B 1 16 ? -5.762 12.227 19.094 1 94.88 16 PHE B C 1
ATOM 1592 O O . PHE B 1 16 ? -5.961 11.102 18.641 1 94.88 16 PHE B O 1
ATOM 1599 N N . CYS B 1 17 ? -6.555 13.266 18.906 1 92.88 17 CYS B N 1
ATOM 1600 C CA . CYS B 1 17 ? -7.672 13.195 17.969 1 92.88 17 CYS B CA 1
ATOM 1601 C C . CYS B 1 17 ? -7.633 14.367 16.984 1 92.88 17 CYS B C 1
ATOM 1603 O O . CYS B 1 17 ? -7.301 15.484 17.359 1 92.88 17 CYS B O 1
ATOM 1605 N N . VAL B 1 18 ? -7.926 14.016 15.789 1 88.75 18 VAL B N 1
ATOM 1606 C CA . VAL B 1 18 ? -7.949 15.039 14.75 1 88.75 18 VAL B CA 1
ATOM 1607 C C . VAL B 1 18 ? -9.32 15.055 14.07 1 88.75 18 VAL B C 1
ATOM 1609 O O . VAL B 1 18 ? -9.945 14.008 13.898 1 88.75 18 VAL B O 1
ATOM 1612 N N . GLN B 1 19 ? -9.727 16.266 13.859 1 90.25 19 GLN B N 1
ATOM 1613 C CA . GLN B 1 19 ? -10.914 16.484 13.039 1 90.25 19 GLN B CA 1
ATOM 1614 C C . GLN B 1 19 ? -10.641 17.484 11.922 1 90.25 19 GLN B C 1
ATOM 1616 O O . GLN B 1 19 ? -9.898 18.453 12.125 1 90.25 19 GLN B O 1
ATOM 1621 N N . TYR B 1 20 ? -11.188 17.203 10.781 1 90.25 20 TYR B N 1
ATOM 1622 C CA . TYR B 1 20 ? -11.039 18.156 9.688 1 90.25 20 TYR B CA 1
ATOM 1623 C C . TY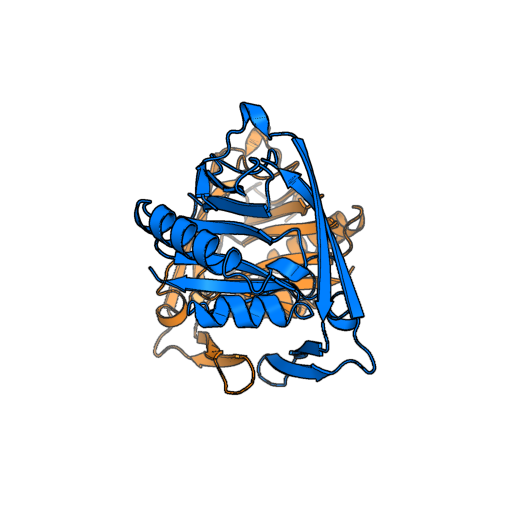R B 1 20 ? -12.344 18.297 8.914 1 90.25 20 TYR B C 1
ATOM 1625 O O . TYR B 1 20 ? -13.109 17.344 8.797 1 90.25 20 TYR B O 1
ATOM 1633 N N . LYS B 1 21 ? -12.492 19.453 8.461 1 92.56 21 LYS B N 1
ATOM 1634 C CA . LYS B 1 21 ? -13.648 19.75 7.617 1 92.56 21 LYS B CA 1
ATOM 1635 C C . LYS B 1 21 ? -13.258 19.797 6.145 1 92.56 21 LYS B C 1
ATOM 1637 O O . LYS B 1 21 ? -12.156 20.234 5.801 1 92.56 21 LYS B O 1
ATOM 1642 N N . THR B 1 22 ? -14.156 19.344 5.332 1 95.44 22 THR B N 1
ATOM 1643 C CA . THR B 1 22 ? -13.867 19.312 3.902 1 95.44 22 THR B CA 1
ATOM 1644 C C . THR B 1 22 ? -15.117 19.625 3.088 1 95.44 22 THR B C 1
ATOM 1646 O O . THR B 1 22 ? -16.234 19.344 3.529 1 95.44 22 THR B O 1
ATOM 1649 N N . LYS B 1 23 ? -14.891 20.234 1.973 1 96.94 23 LYS B N 1
ATOM 1650 C CA . LYS B 1 23 ? -15.992 20.609 1.099 1 96.94 23 LYS B CA 1
ATOM 1651 C C . LYS B 1 23 ? -16.141 19.641 -0.061 1 96.94 23 LYS B C 1
ATOM 1653 O O . LYS B 1 23 ? -17.125 19.688 -0.803 1 96.94 23 LYS B O 1
ATOM 1658 N N . GLY B 1 24 ? -15.188 18.734 -0.214 1 97.62 24 GLY B N 1
ATOM 1659 C CA . GLY B 1 24 ? -15.25 17.797 -1.326 1 97.62 24 GLY B CA 1
ATOM 1660 C C . GLY B 1 24 ? -14.289 16.641 -1.176 1 97.62 24 GLY B C 1
ATOM 1661 O O . GLY B 1 24 ? -13.758 16.391 -0.088 1 97.62 24 GLY B O 1
ATOM 1662 N N . TYR B 1 25 ? -14.219 15.844 -2.197 1 96.94 25 TYR B N 1
ATOM 1663 C CA . TYR B 1 25 ? -13.391 14.648 -2.225 1 96.94 25 TYR B CA 1
ATOM 1664 C C . TYR B 1 25 ? -12.938 14.328 -3.646 1 96.94 25 TYR B C 1
ATOM 1666 O O . TYR B 1 25 ? -13.547 14.797 -4.613 1 96.94 25 TYR B O 1
ATOM 1674 N N . TYR B 1 26 ? -11.891 13.633 -3.689 1 96.5 26 TYR B N 1
ATOM 1675 C CA . TYR B 1 26 ? -11.484 13.062 -4.969 1 96.5 26 TYR B CA 1
ATOM 1676 C C . TYR B 1 26 ? -12.078 11.672 -5.152 1 96.5 26 TYR B C 1
ATOM 1678 O O . TYR B 1 26 ? -11.766 10.75 -4.398 1 96.5 26 TYR B O 1
ATOM 1686 N N . PHE B 1 27 ? -12.898 11.508 -6.133 1 96.06 27 PHE B N 1
ATOM 1687 C CA . PHE B 1 27 ? -13.523 10.234 -6.445 1 96.06 27 PHE B CA 1
ATOM 1688 C C . PHE B 1 27 ? -12.633 9.406 -7.367 1 96.06 27 PHE B C 1
ATOM 1690 O O . PHE B 1 27 ? -12.266 9.852 -8.453 1 96.06 27 PHE B O 1
ATOM 1697 N N . ILE B 1 28 ? -12.25 8.227 -6.875 1 95.5 28 ILE B N 1
ATOM 1698 C CA . ILE B 1 28 ? -11.445 7.32 -7.695 1 95.5 28 ILE B CA 1
ATOM 1699 C C . ILE B 1 28 ? -12.352 6.262 -8.328 1 95.5 28 ILE B C 1
ATOM 1701 O O . ILE B 1 28 ? -13.055 5.539 -7.617 1 95.5 28 ILE B O 1
ATOM 1705 N N . GLU B 1 29 ? -12.312 6.203 -9.539 1 91.5 29 GLU B N 1
ATOM 1706 C CA . GLU B 1 29 ? -13.148 5.223 -10.227 1 91.5 29 GLU B CA 1
ATOM 1707 C C . GLU B 1 29 ? -12.359 4.492 -11.312 1 91.5 29 GLU B C 1
ATOM 1709 O O . GLU B 1 29 ? -11.484 5.078 -11.945 1 91.5 29 GLU B O 1
ATOM 1714 N N . HIS B 1 30 ? -12.773 3.244 -11.508 1 90.94 30 HIS B N 1
ATOM 1715 C CA . HIS B 1 30 ? -12.227 2.475 -12.617 1 90.94 30 HIS B CA 1
ATOM 1716 C C . HIS B 1 30 ? -12.672 3.043 -13.961 1 90.94 30 HIS B C 1
ATOM 1718 O O . HIS B 1 30 ? -13.836 3.436 -14.117 1 90.94 30 HIS B O 1
ATOM 1724 N N . THR B 1 31 ? -11.75 3.154 -14.836 1 90.5 31 THR B N 1
ATOM 1725 C CA . THR B 1 31 ? -12.031 3.461 -16.234 1 90.5 31 THR B CA 1
ATOM 1726 C C . THR B 1 31 ? -11.688 2.277 -17.125 1 90.5 31 THR B C 1
ATOM 1728 O O . THR B 1 31 ? -11.219 1.241 -16.641 1 90.5 31 THR B O 1
ATOM 1731 N N . LYS B 1 32 ? -11.938 2.41 -18.469 1 87.5 32 LYS B N 1
ATOM 1732 C CA . LYS B 1 32 ? -11.609 1.343 -19.406 1 87.5 32 LYS B CA 1
ATOM 1733 C C . LYS B 1 32 ? -10.133 0.981 -19.328 1 87.5 32 LYS B C 1
ATOM 1735 O O . LYS B 1 32 ? -9.766 -0.194 -19.422 1 87.5 32 LYS B O 1
ATOM 1740 N N . ASN B 1 33 ? -9.32 2.025 -19.141 1 87.69 33 ASN B N 1
ATOM 1741 C CA . ASN B 1 33 ? -7.883 1.763 -19.219 1 87.69 33 ASN B CA 1
ATOM 1742 C C . ASN B 1 33 ? -7.156 2.26 -17.969 1 87.69 33 ASN B C 1
ATOM 1744 O O . ASN B 1 33 ? -6.016 2.723 -18.062 1 87.69 33 ASN B O 1
ATOM 1748 N N . GLY B 1 34 ? -7.789 2.289 -16.859 1 93.75 34 GLY B N 1
ATOM 1749 C CA . GLY B 1 34 ? -7.082 2.732 -15.664 1 93.75 34 GLY B CA 1
ATOM 1750 C C . GLY B 1 34 ? -8.008 3.258 -14.578 1 93.75 34 GLY B C 1
ATOM 1751 O O . GLY B 1 34 ? -8.977 2.596 -14.211 1 93.75 34 GLY B O 1
ATOM 1752 N N . PHE B 1 35 ? -7.605 4.355 -14.016 1 95.75 35 PHE B N 1
ATOM 1753 C CA . PHE B 1 35 ? -8.359 4.98 -12.938 1 95.75 35 PHE B CA 1
ATOM 1754 C C . PHE B 1 35 ? -8.422 6.492 -13.125 1 95.75 35 PHE B C 1
ATOM 1756 O O . PHE B 1 35 ? -7.438 7.113 -13.531 1 95.75 35 PHE B O 1
ATOM 1763 N N . SER B 1 36 ? -9.594 7.023 -12.797 1 94.94 36 SER B N 1
ATOM 1764 C CA . SER B 1 36 ? -9.734 8.477 -12.766 1 94.94 36 SER B CA 1
ATOM 1765 C C . SER B 1 36 ? -9.797 9 -11.336 1 94.94 36 SER B C 1
ATOM 1767 O O . SER B 1 36 ? -10.242 8.297 -10.43 1 94.94 36 SER B O 1
ATOM 1769 N N . PHE B 1 37 ? -9.281 10.164 -11.141 1 94.69 37 PHE B N 1
ATOM 1770 C CA . PHE B 1 37 ? -9.344 10.938 -9.906 1 94.69 37 PHE B CA 1
ATOM 1771 C C . PHE B 1 37 ? -10.07 12.258 -10.141 1 94.69 37 PHE B C 1
ATOM 1773 O O . PHE B 1 37 ? -9.484 13.227 -10.625 1 94.69 37 PHE B O 1
ATOM 1780 N N . VAL B 1 38 ? -11.305 12.305 -9.797 1 94.81 38 VAL B N 1
ATOM 1781 C CA . VAL B 1 38 ? -12.125 13.469 -10.109 1 94.81 38 VAL B CA 1
ATOM 1782 C C . VAL B 1 38 ? -12.594 14.133 -8.812 1 94.81 38 VAL B C 1
ATOM 1784 O O . VAL B 1 38 ? -13.125 13.469 -7.922 1 94.81 38 VAL B O 1
ATOM 1787 N N . TYR B 1 39 ? -12.312 15.414 -8.758 1 96.31 39 TYR B N 1
ATOM 1788 C CA . TYR B 1 39 ? -12.773 16.156 -7.594 1 96.31 39 TYR B CA 1
ATOM 1789 C C . TYR B 1 39 ? -14.281 16.375 -7.648 1 96.31 39 TYR B C 1
ATOM 1791 O O . TYR B 1 39 ? -14.828 16.766 -8.688 1 96.31 39 TYR B O 1
ATOM 1799 N N . LYS B 1 40 ? -14.953 16.125 -6.648 1 97.12 40 LYS B N 1
ATOM 1800 C CA . LYS B 1 40 ? -16.375 16.344 -6.457 1 97.12 40 LYS B CA 1
ATOM 1801 C C . LYS B 1 40 ? -16.641 17.109 -5.16 1 97.12 40 LYS B C 1
ATOM 1803 O O . LYS B 1 40 ? -15.922 16.938 -4.176 1 97.12 40 LYS B O 1
ATOM 1808 N N . LYS B 1 41 ? -17.688 17.922 -5.176 1 97.56 41 LYS B N 1
ATOM 1809 C CA . LYS B 1 41 ? -18.062 18.656 -3.977 1 97.56 41 LYS B CA 1
ATOM 1810 C C . LYS B 1 41 ? -19.141 17.922 -3.189 1 97.56 41 LYS B C 1
ATOM 1812 O O . LYS B 1 41 ? -20.031 17.312 -3.775 1 97.56 41 LYS B O 1
ATOM 1817 N N . PHE B 1 42 ? -19.031 18.031 -1.927 1 97 42 PHE B N 1
ATOM 1818 C CA . PHE B 1 42 ? -20.141 17.609 -1.091 1 97 42 PHE B CA 1
ATOM 1819 C C . PHE B 1 42 ? -21.266 18.641 -1.15 1 97 42 PHE B C 1
ATOM 1821 O O . PHE B 1 42 ? -21.031 19.812 -1.44 1 97 42 PHE B O 1
ATOM 1828 N N . ASP B 1 43 ? -22.516 18.125 -0.906 1 96.5 43 ASP B N 1
ATOM 1829 C CA . ASP B 1 43 ? -23.625 19.078 -0.833 1 96.5 43 ASP B CA 1
ATOM 1830 C C . ASP B 1 43 ? -23.406 20.094 0.282 1 96.5 43 ASP B C 1
ATOM 1832 O O . ASP B 1 43 ? -23.75 21.266 0.133 1 96.5 43 ASP B O 1
ATOM 1836 N N . GLN B 1 44 ? -22.859 19.609 1.342 1 97.19 44 GLN B N 1
ATOM 1837 C CA . GLN B 1 44 ? -22.484 20.406 2.492 1 97.19 44 GLN B CA 1
ATOM 1838 C C . GLN B 1 44 ? -21.125 19.969 3.053 1 97.19 44 GLN B C 1
ATOM 1840 O O . GLN B 1 44 ? -20.719 18.828 2.857 1 97.19 44 GLN B O 1
ATOM 1845 N N . GLU B 1 45 ? -20.531 20.906 3.674 1 97 45 GLU B N 1
ATOM 1846 C CA . GLU B 1 45 ? -19.25 20.578 4.301 1 97 45 GLU B CA 1
ATOM 1847 C C . GLU B 1 45 ? -19.375 19.375 5.219 1 97 45 GLU B C 1
ATOM 1849 O O . GLU B 1 45 ? -20.359 19.234 5.949 1 97 45 GLU B O 1
ATOM 1854 N N . LYS B 1 46 ? -18.484 18.531 5.133 1 96.31 46 LYS B N 1
ATOM 1855 C CA . LYS B 1 46 ? -18.469 17.344 5.984 1 96.31 46 LYS B CA 1
ATOM 1856 C C . LYS B 1 46 ? -17.266 17.375 6.93 1 96.31 46 LYS B C 1
ATOM 1858 O O . LYS B 1 46 ? -16.266 18.031 6.645 1 96.31 46 LYS B O 1
ATOM 1863 N N . THR B 1 47 ? -17.469 16.734 8.055 1 94.31 47 THR B N 1
ATOM 1864 C CA . THR B 1 47 ? -16.406 16.625 9.047 1 94.31 47 THR B CA 1
ATOM 1865 C C . THR B 1 47 ? -15.961 15.172 9.211 1 94.31 47 THR B C 1
ATOM 1867 O O . THR B 1 47 ? -16.797 14.273 9.352 1 94.31 47 THR B O 1
ATOM 1870 N N . PHE B 1 48 ? -14.742 14.953 9.07 1 93.12 48 PHE B N 1
ATOM 1871 C CA . PHE B 1 48 ? -14.133 13.648 9.305 1 93.12 48 PHE B CA 1
ATOM 1872 C C . PHE B 1 48 ? -13.07 13.742 10.398 1 93.12 48 PHE B C 1
ATOM 1874 O O . PHE B 1 48 ? -12.719 14.836 10.836 1 93.12 48 PHE B O 1
ATOM 1881 N N . GLY B 1 49 ? -12.656 12.539 10.906 1 89.5 49 GLY B N 1
ATOM 1882 C CA . GLY B 1 49 ? -11.625 12.547 11.938 1 89.5 49 GLY B CA 1
ATOM 1883 C C . GLY B 1 49 ? -11.219 11.156 12.375 1 89.5 49 GLY B C 1
ATOM 1884 O O . GLY B 1 49 ? -11.773 10.156 11.906 1 89.5 49 GLY B O 1
ATOM 1885 N N . TYR B 1 50 ? -10.195 11.117 13.156 1 91.19 50 TYR B N 1
ATOM 1886 C CA . TYR B 1 50 ? -9.711 9.875 13.75 1 91.19 50 TYR B CA 1
ATOM 1887 C C . TYR B 1 50 ? -8.898 10.148 15.008 1 91.19 50 TYR B C 1
ATOM 1889 O O . TYR B 1 50 ? -8.508 11.289 15.266 1 91.19 50 TYR B O 1
ATOM 1897 N N . CYS B 1 51 ? -8.789 9.188 15.805 1 94.5 51 CYS B N 1
ATOM 1898 C CA . CYS B 1 51 ? -7.922 9.242 16.984 1 94.5 51 CYS B CA 1
ATOM 1899 C C . CYS B 1 51 ? -6.84 8.172 16.906 1 94.5 51 CYS B C 1
ATOM 1901 O O . CYS B 1 51 ? -7.031 7.133 16.281 1 94.5 51 CYS B O 1
ATOM 1903 N N . ASP B 1 52 ? -5.734 8.469 17.469 1 94.94 52 ASP B N 1
ATOM 1904 C CA . ASP B 1 52 ? -4.613 7.531 17.516 1 94.94 52 ASP B CA 1
ATOM 1905 C C . ASP B 1 52 ? -3.682 7.844 18.672 1 94.94 52 ASP B C 1
ATOM 1907 O O . ASP B 1 52 ? -4.027 8.633 19.562 1 94.94 52 ASP B O 1
ATOM 1911 N N . LYS B 1 53 ? -2.537 7.152 18.688 1 96.94 53 LYS B N 1
ATOM 1912 C CA . LYS B 1 53 ? -1.576 7.34 19.766 1 96.94 53 LYS B CA 1
ATOM 1913 C C . LYS B 1 53 ? -0.196 7.695 19.219 1 96.94 53 LYS B C 1
ATOM 1915 O O . LYS B 1 53 ? 0.168 7.277 18.125 1 96.94 53 LYS B O 1
ATOM 1920 N N . PHE B 1 54 ? 0.51 8.477 20.047 1 97.19 54 PHE B N 1
ATOM 1921 C CA . PHE B 1 54 ? 1.9 8.781 19.734 1 97.19 54 PHE B CA 1
ATOM 1922 C C . PHE B 1 54 ? 2.766 7.531 19.844 1 97.19 54 PHE B C 1
ATOM 1924 O O . PHE B 1 54 ? 2.562 6.695 20.719 1 97.19 54 PHE B O 1
ATOM 1931 N N . PHE B 1 55 ? 3.725 7.422 18.969 1 96.88 55 PHE B N 1
ATOM 1932 C CA . PHE B 1 55 ? 4.801 6.441 19.062 1 96.88 55 PHE B CA 1
ATOM 1933 C C . PHE B 1 55 ? 4.234 5.027 19.172 1 96.88 55 PHE B C 1
ATOM 1935 O O . PHE B 1 55 ? 4.605 4.273 20.078 1 96.88 55 PHE B O 1
ATOM 1942 N N . GLN B 1 56 ? 3.389 4.742 18.203 1 94.81 56 GLN B N 1
ATOM 1943 C CA . GLN B 1 56 ? 2.826 3.396 18.172 1 94.81 56 GLN B CA 1
ATOM 1944 C C . GLN B 1 56 ? 3.924 2.342 18.078 1 94.81 56 GLN B C 1
ATOM 1946 O O . GLN B 1 56 ? 5 2.605 17.531 1 94.81 56 GLN B O 1
ATOM 1951 N N . ASP B 1 57 ? 3.658 1.084 18.5 1 91.12 57 ASP B N 1
ATOM 1952 C CA . ASP B 1 57 ? 4.656 0.03 18.656 1 91.12 57 ASP B CA 1
ATOM 1953 C C . ASP B 1 57 ? 5.215 -0.411 17.312 1 91.12 57 ASP B C 1
ATOM 1955 O O . ASP B 1 57 ? 6.367 -0.84 17.219 1 91.12 57 ASP B O 1
ATOM 1959 N N . TRP B 1 58 ? 4.402 -0.302 16.297 1 88 58 TRP B N 1
ATOM 1960 C CA . TRP B 1 58 ? 4.816 -0.818 15 1 88 58 TRP B CA 1
ATOM 1961 C C . TRP B 1 58 ? 5.801 0.13 14.328 1 88 58 TRP B C 1
ATOM 1963 O O . TRP B 1 58 ? 6.441 -0.231 13.336 1 88 58 TRP B O 1
ATOM 1973 N N . LEU B 1 59 ? 5.922 1.354 14.852 1 92.31 59 LEU B N 1
ATOM 1974 C CA . LEU B 1 59 ? 6.855 2.322 14.281 1 92.31 59 LEU B CA 1
ATOM 1975 C C . LEU B 1 59 ? 8.297 1.964 14.648 1 92.31 59 LEU B C 1
ATOM 1977 O O . LEU B 1 59 ? 8.633 1.866 15.828 1 92.31 59 LEU B O 1
ATOM 1981 N N . ASN B 1 60 ? 9.055 1.781 13.648 1 91.44 60 ASN B N 1
ATOM 1982 C CA . ASN B 1 60 ? 10.469 1.488 13.867 1 91.44 60 ASN B CA 1
ATOM 1983 C C . ASN B 1 60 ? 11.297 2.766 13.977 1 91.44 60 ASN B C 1
ATOM 1985 O O . ASN B 1 60 ? 11.477 3.482 12.984 1 91.44 60 ASN B O 1
ATOM 1989 N N . LYS B 1 61 ? 11.883 3.072 15.141 1 95.06 61 LYS B N 1
ATOM 1990 C CA . LYS B 1 61 ? 12.734 4.23 15.391 1 95.06 61 LYS B CA 1
ATOM 1991 C C . LYS B 1 61 ? 12.062 5.516 14.906 1 95.06 61 LYS B C 1
ATOM 1993 O O . LYS B 1 61 ? 12.656 6.277 14.141 1 95.06 61 LYS B O 1
ATOM 1998 N N . PRO B 1 62 ? 10.859 5.777 15.453 1 97.62 62 PRO B N 1
ATOM 1999 C CA . PRO B 1 62 ? 10.133 6.953 14.977 1 97.62 62 PRO B CA 1
ATOM 2000 C C . PRO B 1 62 ? 10.797 8.266 15.383 1 97.62 62 PRO B C 1
ATOM 2002 O O . PRO B 1 62 ? 11.438 8.336 16.438 1 97.62 62 PRO B O 1
ATOM 2005 N N . ILE B 1 63 ? 10.664 9.242 14.492 1 97.62 63 ILE B N 1
ATOM 2006 C CA . ILE B 1 63 ? 11.055 10.625 14.727 1 97.62 63 ILE B CA 1
ATOM 2007 C C . ILE B 1 63 ? 9.812 11.508 14.828 1 97.62 63 ILE B C 1
ATOM 2009 O O . ILE B 1 63 ? 8.922 11.43 13.984 1 97.62 63 ILE B O 1
ATOM 2013 N N . CYS B 1 64 ? 9.773 12.32 15.891 1 98.5 64 CYS B N 1
ATOM 2014 C CA . CYS B 1 64 ? 8.594 13.141 16.125 1 98.5 64 CYS B CA 1
ATOM 2015 C C . CYS B 1 64 ? 8.984 14.57 16.484 1 98.5 64 CYS B C 1
ATOM 2017 O O . CYS B 1 64 ? 9.836 14.789 17.344 1 98.5 64 CYS B O 1
ATOM 2019 N N . TYR B 1 65 ? 8.438 15.5 15.75 1 98.62 65 TYR B N 1
ATOM 2020 C CA . TYR B 1 65 ? 8.594 16.906 16.062 1 98.62 65 TYR B CA 1
ATOM 2021 C C . TYR B 1 65 ? 7.266 17.547 16.469 1 98.62 65 TYR B C 1
ATOM 2023 O O . TYR B 1 65 ? 6.223 17.219 15.883 1 98.62 65 TYR B O 1
ATOM 2031 N N . GLY B 1 66 ? 7.324 18.422 17.422 1 97.81 66 GLY B N 1
ATOM 2032 C CA . GLY B 1 66 ? 6.16 19.172 17.859 1 97.81 66 GLY B CA 1
ATOM 2033 C C . GLY B 1 66 ? 6.34 20.672 17.75 1 97.81 66 GLY B C 1
ATOM 2034 O O . GLY B 1 66 ? 7.453 21.188 17.906 1 97.81 66 GLY B O 1
ATOM 2035 N N . ALA B 1 67 ? 5.262 21.312 17.391 1 96.56 67 ALA B N 1
ATOM 2036 C CA . ALA B 1 67 ? 5.211 22.781 17.453 1 96.56 67 ALA B CA 1
ATOM 2037 C C . ALA B 1 67 ? 4.609 23.25 18.781 1 96.56 67 ALA B C 1
ATOM 2039 O O . ALA B 1 67 ? 3.461 22.938 19.094 1 96.56 67 ALA B O 1
ATOM 2040 N N . LEU B 1 68 ? 5.391 24.031 19.5 1 95.12 68 LEU B N 1
ATOM 2041 C CA . LEU B 1 68 ? 4.93 24.531 20.797 1 95.12 68 LEU B CA 1
ATOM 2042 C C . LEU B 1 68 ? 4.707 26.047 20.734 1 95.12 68 LEU B C 1
ATOM 2044 O O . LEU B 1 68 ? 5.48 26.766 20.109 1 95.12 68 LEU B O 1
ATOM 2048 N N . ASP B 1 69 ? 3.648 26.406 21.438 1 92.62 69 ASP B N 1
ATOM 2049 C CA . ASP B 1 69 ? 3.457 27.844 21.547 1 92.62 69 ASP B CA 1
ATOM 2050 C C . ASP B 1 69 ? 4.301 28.438 22.688 1 92.62 69 ASP B C 1
ATOM 2052 O O . ASP B 1 69 ? 5.148 27.734 23.25 1 92.62 69 ASP B O 1
ATOM 2056 N N . ASP B 1 70 ? 4.082 29.766 22.953 1 92.69 70 ASP B N 1
ATOM 2057 C CA . ASP B 1 70 ? 4.887 30.469 23.938 1 92.69 70 ASP B CA 1
ATOM 2058 C C . ASP B 1 70 ? 4.652 29.906 25.344 1 92.69 70 ASP B C 1
ATOM 2060 O O . ASP B 1 70 ? 5.457 30.141 26.25 1 92.69 70 ASP B O 1
ATOM 2064 N N . HIS B 1 71 ? 3.588 29.188 25.578 1 94.75 71 HIS B N 1
ATOM 2065 C CA . HIS B 1 71 ? 3.264 28.594 26.875 1 94.75 71 HIS B CA 1
ATOM 2066 C C . HIS B 1 71 ? 3.545 27.094 26.891 1 94.75 71 HIS B C 1
ATOM 2068 O O . HIS B 1 71 ? 3.033 26.359 27.734 1 94.75 71 HIS B O 1
ATOM 2074 N N . ASN B 1 72 ? 4.191 26.578 25.891 1 93.31 72 ASN B N 1
ATOM 2075 C CA . ASN B 1 72 ? 4.625 25.188 25.766 1 93.31 72 ASN B CA 1
ATOM 2076 C C . ASN B 1 72 ? 3.449 24.25 25.484 1 93.31 72 ASN B C 1
ATOM 2078 O O . ASN B 1 72 ? 3.521 23.062 25.766 1 93.31 72 ASN B O 1
ATOM 2082 N N . LYS B 1 73 ? 2.414 24.922 25.016 1 93.19 73 LYS B N 1
ATOM 2083 C CA . LYS B 1 73 ? 1.3 24.094 24.562 1 93.19 73 LYS B CA 1
ATOM 2084 C C . LYS B 1 73 ? 1.571 23.516 23.172 1 93.19 73 LYS B C 1
ATOM 2086 O O . LYS B 1 73 ? 2.004 24.234 22.281 1 93.19 73 LYS B O 1
ATOM 2091 N N . LEU B 1 74 ? 1.338 22.203 23.078 1 94.69 74 LEU B N 1
ATOM 2092 C CA . LEU B 1 74 ? 1.529 21.531 21.781 1 94.69 74 LEU B CA 1
ATOM 2093 C C . LEU B 1 74 ? 0.452 21.953 20.797 1 94.69 74 LEU B C 1
ATOM 2095 O O . LEU B 1 74 ? -0.734 21.703 21.016 1 94.69 74 LEU B O 1
ATOM 2099 N N . LEU B 1 75 ? 0.882 22.594 19.734 1 94 75 LEU B N 1
ATOM 2100 C CA . LEU B 1 75 ? -0.04 23.109 18.719 1 94 75 LEU B CA 1
ATOM 2101 C C . LEU B 1 75 ? -0.225 22.094 17.594 1 94 75 LEU B C 1
ATOM 2103 O O . LEU B 1 75 ? -1.226 22.141 16.875 1 94 75 LEU B O 1
ATOM 2107 N N . GLY B 1 76 ? 0.674 21.281 17.344 1 95.62 76 GLY B N 1
ATOM 2108 C CA . GLY B 1 76 ? 0.714 20.266 16.297 1 95.62 76 GLY B CA 1
ATOM 2109 C C . GLY B 1 76 ? 1.977 19.422 16.344 1 95.62 76 GLY B C 1
ATOM 2110 O O . GLY B 1 76 ? 2.879 19.672 17.141 1 95.62 76 GLY B O 1
ATOM 2111 N N . PHE B 1 77 ? 2.018 18.438 15.586 1 97.38 77 PHE B N 1
ATOM 2112 C CA . PHE B 1 77 ? 3.209 17.594 15.531 1 97.38 77 PHE B CA 1
ATOM 2113 C C . PHE B 1 77 ? 3.297 16.859 14.195 1 97.38 77 PHE B C 1
ATOM 2115 O O . PHE B 1 77 ? 2.344 16.875 13.414 1 97.38 77 PHE B O 1
ATOM 2122 N N . ALA B 1 78 ? 4.43 16.344 13.898 1 98.12 78 ALA B N 1
ATOM 2123 C CA . ALA B 1 78 ? 4.703 15.469 12.773 1 98.12 78 ALA B CA 1
ATOM 2124 C C . ALA B 1 78 ? 5.535 14.266 13.211 1 98.12 78 ALA B C 1
ATOM 2126 O O . ALA B 1 78 ? 6.461 14.398 14.016 1 98.12 78 ALA B O 1
ATOM 2127 N N . GLU B 1 79 ? 5.156 13.164 12.773 1 98.5 79 GLU B N 1
ATOM 2128 C CA . GLU B 1 79 ? 5.809 11.906 13.102 1 98.5 79 GLU B CA 1
ATOM 2129 C C . GLU B 1 79 ? 6.125 11.102 11.852 1 98.5 79 GLU B C 1
ATOM 2131 O O . GLU B 1 79 ? 5.328 11.062 10.914 1 98.5 79 GLU B O 1
ATOM 2136 N N . GLY B 1 80 ? 7.309 10.508 11.812 1 98.31 80 GLY B N 1
ATOM 2137 C CA . GLY B 1 80 ? 7.719 9.68 10.695 1 98.31 80 GLY B CA 1
ATOM 2138 C C . GLY B 1 80 ? 8.852 8.734 11.031 1 98.31 80 GLY B C 1
ATOM 2139 O O . GLY B 1 80 ? 9.359 8.734 12.156 1 98.31 80 GLY B O 1
ATOM 2140 N N . TYR B 1 81 ? 9.125 7.898 10.117 1 98.25 81 TYR B N 1
ATOM 2141 C CA . TYR B 1 81 ? 10.211 6.938 10.289 1 98.25 81 TYR B CA 1
ATOM 2142 C C . TYR B 1 81 ? 10.727 6.453 8.938 1 98.25 81 TYR B C 1
ATOM 2144 O O . TYR B 1 81 ? 10.062 6.617 7.918 1 98.25 81 TYR B O 1
ATOM 2152 N N . LEU B 1 82 ? 11.93 5.906 8.969 1 98.19 82 LEU B N 1
ATOM 2153 C CA . LEU B 1 82 ? 12.523 5.332 7.762 1 98.19 82 LEU B CA 1
ATOM 2154 C C . LEU B 1 82 ? 12.07 3.891 7.562 1 98.19 82 LEU B C 1
ATOM 2156 O O . LEU B 1 82 ? 12.25 3.053 8.453 1 98.19 82 LEU B O 1
ATOM 2160 N N . GLU B 1 83 ? 11.406 3.676 6.422 1 97.25 83 GLU B N 1
ATOM 2161 C CA . GLU B 1 83 ? 11.164 2.297 6.008 1 97.25 83 GLU B CA 1
ATOM 2162 C C . GLU B 1 83 ? 12.438 1.654 5.461 1 97.25 83 GLU B C 1
ATOM 2164 O O . GLU B 1 83 ? 12.797 1.865 4.301 1 97.25 83 GLU B O 1
ATOM 2169 N N . GLU B 1 84 ? 13.008 0.778 6.195 1 95.25 84 GLU B N 1
ATOM 2170 C CA . GLU B 1 84 ? 14.336 0.265 5.879 1 95.25 84 GLU B CA 1
ATOM 2171 C C . GLU B 1 84 ? 14.289 -0.69 4.688 1 95.25 84 GLU B C 1
ATOM 2173 O O . GLU B 1 84 ? 15.266 -0.805 3.939 1 95.25 84 GLU B O 1
ATOM 2178 N N . TRP B 1 85 ? 13.164 -1.382 4.516 1 93.38 85 TRP B N 1
ATOM 2179 C CA . TRP B 1 85 ? 13.094 -2.422 3.494 1 93.38 85 TRP B CA 1
ATOM 2180 C C . TRP B 1 85 ? 13.172 -1.819 2.096 1 93.38 85 TRP B C 1
ATOM 2182 O O . TRP B 1 85 ? 13.586 -2.488 1.146 1 93.38 85 TRP B O 1
ATOM 2192 N N . ASN B 1 86 ? 12.828 -0.527 1.896 1 96.75 86 ASN B N 1
ATOM 2193 C CA . ASN B 1 86 ? 12.883 0.053 0.558 1 96.75 86 ASN B CA 1
ATOM 2194 C C . ASN B 1 86 ? 13.422 1.479 0.583 1 96.75 86 ASN B C 1
ATOM 2196 O O . ASN B 1 86 ? 13.375 2.184 -0.426 1 96.75 86 ASN B O 1
ATOM 2200 N N . ASN B 1 87 ? 13.836 1.957 1.786 1 97.94 87 ASN B N 1
ATOM 2201 C CA . ASN B 1 87 ? 14.477 3.25 1.98 1 97.94 87 ASN B CA 1
ATOM 2202 C C . ASN B 1 87 ? 13.547 4.402 1.618 1 97.94 87 ASN B C 1
ATOM 2204 O O . ASN B 1 87 ? 13.938 5.324 0.902 1 97.94 87 ASN B O 1
ATOM 2208 N N . ARG B 1 88 ? 12.336 4.375 2.012 1 98.69 88 ARG B N 1
ATOM 2209 C CA . ARG B 1 88 ? 11.414 5.508 1.98 1 98.69 88 ARG B CA 1
ATOM 2210 C C . ARG B 1 88 ? 11.188 6.066 3.381 1 98.69 88 ARG B C 1
ATOM 2212 O O . ARG B 1 88 ? 11.094 5.309 4.348 1 98.69 88 ARG B O 1
ATOM 2219 N N . PHE B 1 89 ? 11.172 7.328 3.498 1 98.81 89 PHE B N 1
ATOM 2220 C CA . PHE B 1 89 ? 10.812 7.965 4.758 1 98.81 89 PHE B CA 1
ATOM 2221 C C . PHE B 1 89 ? 9.305 8.219 4.828 1 98.81 89 PHE B C 1
ATOM 2223 O O . PHE B 1 89 ? 8.773 9.031 4.07 1 98.81 89 PHE B O 1
ATOM 2230 N N . ARG B 1 90 ? 8.656 7.617 5.723 1 98.75 90 ARG B N 1
ATOM 2231 C CA . ARG B 1 90 ? 7.203 7.719 5.852 1 98.75 90 ARG B CA 1
ATOM 2232 C C . ARG B 1 90 ? 6.82 8.727 6.93 1 98.75 90 ARG B C 1
ATOM 2234 O O . ARG B 1 90 ? 7.223 8.594 8.086 1 98.75 90 ARG B O 1
ATOM 2241 N N . ILE B 1 91 ? 6.086 9.688 6.508 1 98.62 91 ILE B N 1
ATOM 2242 C CA . ILE B 1 91 ? 5.426 10.555 7.477 1 98.62 91 ILE B CA 1
ATOM 2243 C C . ILE B 1 91 ? 4.07 9.961 7.859 1 98.62 91 ILE B C 1
ATOM 2245 O O . ILE B 1 91 ? 3.162 9.891 7.031 1 98.62 91 ILE B O 1
ATOM 2249 N N . THR B 1 92 ? 3.947 9.562 9.07 1 97.38 92 THR B N 1
ATOM 2250 C CA . THR B 1 92 ? 2.73 8.883 9.508 1 97.38 92 THR B CA 1
ATOM 2251 C C . THR B 1 92 ? 1.688 9.891 9.977 1 97.38 92 THR B C 1
ATOM 2253 O O . THR B 1 92 ? 0.487 9.625 9.922 1 97.38 92 THR B O 1
ATOM 2256 N N . ASN B 1 93 ? 2.172 11.008 10.469 1 96.5 93 ASN B N 1
ATOM 2257 C CA . ASN B 1 93 ? 1.294 12.062 10.969 1 96.5 93 ASN B CA 1
ATOM 2258 C C . ASN B 1 93 ? 1.89 13.445 10.727 1 96.5 93 ASN B C 1
ATOM 2260 O O . ASN B 1 93 ? 3.1 13.641 10.859 1 96.5 93 ASN B O 1
ATOM 2264 N N . ILE B 1 94 ? 1.104 14.32 10.344 1 96.19 94 ILE B N 1
ATOM 2265 C CA . ILE B 1 94 ? 1.364 15.75 10.359 1 96.19 94 ILE B CA 1
ATOM 2266 C C . ILE B 1 94 ? 0.056 16.516 10.57 1 96.19 94 ILE B C 1
ATOM 2268 O O . ILE B 1 94 ? -0.799 16.547 9.68 1 96.19 94 ILE B O 1
ATOM 2272 N N . LEU B 1 95 ? -0.06 17.031 11.766 1 93.44 95 LEU B N 1
ATOM 2273 C CA . LEU B 1 95 ? -1.347 17.562 12.203 1 93.44 95 LEU B CA 1
ATOM 2274 C C . LEU B 1 95 ? -1.166 18.859 12.977 1 93.44 95 LEU B C 1
ATOM 2276 O O . LEU B 1 95 ? -0.148 19.062 13.641 1 93.44 95 LEU B O 1
ATOM 2280 N N . VAL B 1 96 ? -2.121 19.672 12.82 1 92.56 96 VAL B N 1
ATOM 2281 C CA . VAL B 1 96 ? -2.277 20.859 13.641 1 92.56 96 VAL B CA 1
ATOM 2282 C C . VAL B 1 96 ? -3.562 20.766 14.461 1 92.56 96 VAL B C 1
ATOM 2284 O O . VAL B 1 96 ? -4.645 20.562 13.898 1 92.56 96 VAL B O 1
ATOM 2287 N N . PHE B 1 97 ? -3.529 20.766 15.727 1 87.62 97 PHE B N 1
ATOM 2288 C CA . PHE B 1 97 ? -4.641 20.484 16.625 1 87.62 97 PHE B CA 1
ATOM 2289 C C . PHE B 1 97 ? -5.688 21.578 16.562 1 87.62 97 PHE B C 1
ATOM 2291 O O . PHE B 1 97 ? -6.887 21.312 16.672 1 87.62 97 PHE B O 1
ATOM 2298 N N . ASP B 1 98 ? -5.324 22.781 16.531 1 79 98 ASP B N 1
ATOM 2299 C CA . ASP B 1 98 ? -6.277 23.891 16.531 1 79 98 ASP B CA 1
ATOM 2300 C C . ASP B 1 98 ? -6.652 24.312 15.117 1 79 98 ASP B C 1
ATOM 2302 O O . ASP B 1 98 ? -5.805 24.766 14.352 1 79 98 ASP B O 1
ATOM 2306 N N . GLU B 1 99 ? -7.918 24.062 14.836 1 73 99 GLU B N 1
ATOM 2307 C CA . GLU B 1 99 ? -8.406 24.391 13.5 1 73 99 GLU B CA 1
ATOM 2308 C C . GLU B 1 99 ? -8.07 25.828 13.125 1 73 99 GLU B C 1
ATOM 2310 O O . GLU B 1 99 ? -7.754 26.109 11.969 1 73 99 GLU B O 1
ATOM 2315 N N . ASN B 1 100 ? -8.141 26.672 14.094 1 71.12 100 ASN B N 1
ATOM 2316 C CA . ASN B 1 100 ? -7.906 28.094 13.844 1 71.12 100 ASN B CA 1
ATOM 2317 C C . ASN B 1 100 ? -6.434 28.375 13.547 1 71.12 100 ASN B C 1
ATOM 2319 O O . ASN B 1 100 ? -6.098 29.406 12.969 1 71.12 100 ASN B O 1
ATOM 2323 N N . SER B 1 101 ? -5.625 27.453 13.922 1 72.06 101 SER B N 1
ATOM 2324 C CA . SER B 1 101 ? -4.188 27.609 13.734 1 72.06 101 SER B CA 1
ATOM 2325 C C . SER B 1 101 ? -3.709 26.906 12.469 1 72.06 101 SER B C 1
ATOM 2327 O O . SER B 1 101 ? -2.533 27 12.109 1 72.06 101 SER B O 1
ATOM 2329 N N . ARG B 1 102 ? -4.496 26.203 11.789 1 68.31 102 ARG B N 1
ATOM 2330 C CA . ARG B 1 102 ? -4.09 25.438 10.617 1 68.31 102 ARG B CA 1
ATOM 2331 C C . ARG B 1 102 ? -3.688 26.344 9.469 1 68.31 102 ARG B C 1
ATOM 2333 O O . ARG B 1 102 ? -2.889 25.969 8.617 1 68.31 102 ARG B O 1
ATOM 2340 N N . HIS B 1 103 ? -3.957 27.578 9.641 1 71.5 103 HIS B N 1
ATOM 2341 C CA . HIS B 1 103 ? -3.516 28.547 8.633 1 71.5 103 HIS B CA 1
ATOM 2342 C C . HIS B 1 103 ? -2.447 29.484 9.195 1 71.5 103 HIS B C 1
ATOM 2344 O O . HIS B 1 103 ? -2.236 30.578 8.672 1 71.5 103 HIS B O 1
ATOM 2350 N N . SER B 1 104 ? -1.848 28.922 10.188 1 80.06 104 SER B N 1
ATOM 2351 C CA . SER B 1 104 ? -0.878 29.781 10.859 1 80.06 104 SER B CA 1
ATOM 2352 C C . SER B 1 104 ? 0.548 29.438 10.445 1 80.06 104 SER B C 1
ATOM 2354 O O . SER B 1 104 ? 1.509 30 10.984 1 80.06 104 SER B O 1
ATOM 2356 N N . GLY B 1 105 ? 0.69 28.484 9.547 1 91.19 105 GLY B N 1
ATOM 2357 C CA . GLY B 1 105 ? 2.016 28.125 9.055 1 91.19 105 GLY B CA 1
ATOM 2358 C C . GLY B 1 105 ? 2.668 27.016 9.852 1 91.19 105 GLY B C 1
ATOM 2359 O O . GLY B 1 105 ? 3.773 26.578 9.523 1 91.19 105 GLY B O 1
ATOM 2360 N N . ILE B 1 106 ? 1.997 26.578 10.883 1 94.31 106 ILE B N 1
ATOM 2361 C CA . ILE B 1 106 ? 2.527 25.531 11.75 1 94.31 106 ILE B CA 1
ATOM 2362 C C . ILE B 1 106 ? 2.75 24.25 10.945 1 94.31 106 ILE B C 1
ATOM 2364 O O . ILE B 1 106 ? 3.812 23.641 11.031 1 94.31 106 ILE B O 1
ATOM 2368 N N . GLY B 1 107 ? 1.791 23.922 10.125 1 95.44 107 GLY B N 1
ATOM 2369 C CA . GLY B 1 107 ? 1.929 22.75 9.273 1 95.44 107 GLY B CA 1
ATOM 2370 C C . GLY B 1 107 ? 3.127 22.812 8.352 1 95.44 107 GLY B C 1
ATOM 2371 O O . GLY B 1 107 ? 3.867 21.844 8.211 1 95.44 107 GLY B O 1
ATOM 2372 N N . SER B 1 108 ? 3.314 23.969 7.816 1 96.5 108 SER B N 1
ATOM 2373 C CA . SER B 1 108 ? 4.426 24.172 6.895 1 96.5 108 SER B CA 1
ATOM 2374 C C . SER B 1 108 ? 5.77 24.031 7.609 1 96.5 108 SER B C 1
ATOM 2376 O O . SER B 1 108 ? 6.695 23.422 7.074 1 96.5 108 SER B O 1
ATOM 2378 N N . LYS B 1 109 ? 5.844 24.594 8.742 1 97.06 109 LYS B N 1
ATOM 2379 C CA . LYS B 1 109 ? 7.082 24.5 9.516 1 97.06 109 LYS B CA 1
ATOM 2380 C C . LYS B 1 109 ? 7.391 23.062 9.883 1 97.06 109 LYS B C 1
ATOM 2382 O O . LYS B 1 109 ? 8.539 22.625 9.797 1 97.06 109 LYS B O 1
ATOM 2387 N N . LEU B 1 110 ? 6.387 22.328 10.297 1 97.81 110 LEU B N 1
ATOM 2388 C CA . LEU B 1 110 ? 6.559 20.922 10.648 1 97.81 110 LEU B CA 1
ATOM 2389 C C . LEU B 1 110 ? 6.965 20.094 9.422 1 97.81 110 LEU B C 1
ATOM 2391 O O . LEU B 1 110 ? 7.863 19.266 9.508 1 97.81 110 LEU B O 1
ATOM 2395 N N . MET B 1 111 ? 6.312 20.375 8.32 1 98.12 111 MET B N 1
ATOM 2396 C CA . MET B 1 111 ? 6.637 19.672 7.082 1 98.12 111 MET B CA 1
ATOM 2397 C C . MET B 1 111 ? 8.086 19.922 6.672 1 98.12 111 MET B C 1
ATOM 2399 O O . MET B 1 111 ? 8.812 18.984 6.344 1 98.12 111 MET B O 1
ATOM 2403 N N . LYS B 1 112 ? 8.492 21.156 6.707 1 98.38 112 LYS B N 1
ATOM 2404 C CA . LYS B 1 112 ? 9.867 21.5 6.352 1 98.38 112 LYS B CA 1
ATOM 2405 C C . LYS B 1 112 ? 10.867 20.781 7.254 1 98.38 112 LYS B C 1
ATOM 2407 O O . LYS B 1 112 ? 11.898 20.297 6.785 1 98.38 112 LYS B O 1
ATOM 2412 N N . LYS B 1 113 ? 10.547 20.766 8.516 1 98.5 113 LYS B N 1
ATOM 2413 C CA . LYS B 1 113 ? 11.414 20.062 9.461 1 98.5 113 LYS B CA 1
ATOM 2414 C C . LYS B 1 113 ? 11.516 18.578 9.133 1 98.5 113 LYS B C 1
ATOM 2416 O O . LYS B 1 113 ? 12.602 18 9.148 1 98.5 113 LYS B O 1
ATOM 2421 N N . MET B 1 114 ? 10.391 17.969 8.82 1 98.56 114 MET B N 1
ATOM 2422 C CA . MET B 1 114 ? 10.359 16.547 8.492 1 98.56 114 MET B CA 1
ATOM 2423 C C . MET B 1 114 ? 11.125 16.266 7.211 1 98.56 114 MET B C 1
ATOM 2425 O O . MET B 1 114 ? 11.859 15.281 7.125 1 98.56 114 MET B O 1
ATOM 2429 N N . ILE B 1 115 ? 10.922 17.109 6.211 1 98.75 115 ILE B N 1
ATOM 2430 C CA . ILE B 1 115 ? 11.625 16.953 4.945 1 98.75 115 ILE B CA 1
ATOM 2431 C C . ILE B 1 115 ? 13.133 17.047 5.18 1 98.75 115 ILE B C 1
ATOM 2433 O O . ILE B 1 115 ? 13.898 16.234 4.672 1 98.75 115 ILE B O 1
ATOM 2437 N N . ALA B 1 116 ? 13.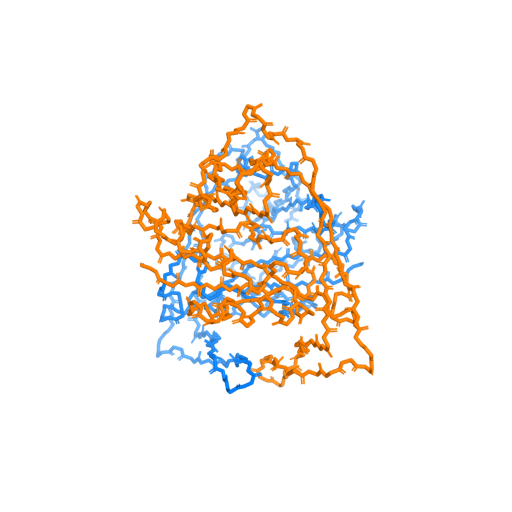523 18.016 5.918 1 98.69 116 ALA B N 1
ATOM 2438 C CA . ALA B 1 116 ? 14.938 18.188 6.238 1 98.69 116 ALA B CA 1
ATOM 2439 C C . ALA B 1 116 ? 15.492 16.938 6.938 1 98.69 116 ALA B C 1
ATOM 2441 O O . ALA B 1 116 ? 16.578 16.469 6.609 1 98.69 116 ALA B O 1
ATOM 2442 N N . LYS B 1 117 ? 14.781 16.469 7.902 1 98.5 117 LYS B N 1
ATOM 2443 C CA . LYS B 1 117 ? 15.211 15.266 8.625 1 98.5 117 LYS B CA 1
ATOM 2444 C C . LYS B 1 117 ? 15.32 14.07 7.691 1 98.5 117 LYS B C 1
ATOM 2446 O O . LYS B 1 117 ? 16.297 13.32 7.746 1 98.5 117 LYS B O 1
ATOM 2451 N N . ALA B 1 118 ? 14.312 13.867 6.883 1 98.56 118 ALA B N 1
ATOM 2452 C CA . ALA B 1 118 ? 14.312 12.75 5.938 1 98.56 118 ALA B CA 1
ATOM 2453 C C . ALA B 1 118 ? 15.562 12.766 5.066 1 98.56 118 ALA B C 1
ATOM 2455 O O . ALA B 1 118 ? 16.141 11.719 4.785 1 98.56 118 ALA B O 1
ATOM 2456 N N . LYS B 1 119 ? 15.984 13.922 4.656 1 98.38 119 LYS B N 1
ATOM 2457 C CA . LYS B 1 119 ? 17.125 14.086 3.758 1 98.38 119 LYS B CA 1
ATOM 2458 C C . LYS B 1 119 ? 18.438 13.703 4.445 1 98.38 119 LYS B C 1
ATOM 2460 O O . LYS B 1 119 ? 19.453 13.508 3.785 1 98.38 119 LYS B O 1
ATOM 2465 N N . THR B 1 120 ? 18.438 13.625 5.715 1 98.31 120 THR B N 1
ATOM 2466 C CA . THR B 1 120 ? 19.641 13.211 6.445 1 98.31 120 THR B CA 1
ATOM 2467 C C . THR B 1 120 ? 19.703 11.695 6.551 1 98.31 120 THR B C 1
ATOM 2469 O O . THR B 1 120 ? 20.688 11.148 7.066 1 98.31 120 THR B O 1
ATOM 2472 N N . THR B 1 121 ? 18.625 10.969 6.191 1 97.94 121 THR B N 1
ATOM 2473 C CA . THR B 1 121 ? 18.578 9.508 6.176 1 97.94 121 THR B CA 1
ATOM 2474 C C . THR B 1 121 ? 18.875 8.969 4.781 1 97.94 121 THR B C 1
ATOM 2476 O O . THR B 1 121 ? 18.984 9.742 3.822 1 97.94 121 THR B O 1
ATOM 2479 N N . PRO B 1 122 ? 19.062 7.691 4.648 1 97.81 122 PRO B N 1
ATOM 2480 C CA . PRO B 1 122 ? 19.281 7.117 3.316 1 97.81 122 PRO B CA 1
ATOM 2481 C C . PRO B 1 122 ? 18 7.094 2.48 1 97.81 122 PRO B C 1
ATOM 2483 O O . PRO B 1 122 ? 17.938 6.414 1.451 1 97.81 122 PRO B O 1
ATOM 2486 N N . ALA B 1 123 ? 16.984 7.781 2.854 1 98.56 123 ALA B N 1
ATOM 2487 C CA . ALA B 1 123 ? 15.703 7.762 2.152 1 98.56 123 ALA B CA 1
ATOM 2488 C C . ALA B 1 123 ? 15.852 8.273 0.722 1 98.56 123 ALA B C 1
ATOM 2490 O O . ALA B 1 123 ? 16.531 9.273 0.48 1 98.56 123 ALA B O 1
ATOM 2491 N N . ARG B 1 124 ? 15.219 7.586 -0.212 1 98.69 124 ARG B N 1
ATOM 2492 C CA . ARG B 1 124 ? 15.195 8 -1.609 1 98.69 124 ARG B CA 1
ATOM 2493 C C . ARG B 1 124 ? 13.953 8.844 -1.911 1 98.69 124 ARG B C 1
ATOM 2495 O O . ARG B 1 124 ? 13.883 9.5 -2.947 1 98.69 124 ARG B O 1
ATOM 2502 N N . MET B 1 125 ? 13 8.727 -1.058 1 98.75 125 MET B N 1
ATOM 2503 C CA . MET B 1 125 ? 11.688 9.359 -1.22 1 98.75 125 MET B CA 1
ATOM 2504 C C . MET B 1 125 ? 11 9.539 0.13 1 98.75 125 MET B C 1
ATOM 2506 O O . MET B 1 125 ? 11.242 8.766 1.061 1 98.75 125 MET B O 1
ATOM 2510 N N . ILE B 1 126 ? 10.242 10.586 0.25 1 98.94 126 ILE B N 1
ATOM 2511 C CA . ILE B 1 126 ? 9.328 10.758 1.376 1 98.94 126 ILE B CA 1
ATOM 2512 C C . ILE B 1 126 ? 7.91 10.375 0.959 1 98.94 126 ILE B C 1
ATOM 2514 O O . ILE B 1 126 ? 7.457 10.734 -0.13 1 98.94 126 ILE B O 1
ATOM 2518 N N . VAL B 1 127 ? 7.258 9.57 1.777 1 98.88 127 VAL B N 1
ATOM 2519 C CA . VAL B 1 127 ? 5.902 9.156 1.44 1 98.88 127 VAL B CA 1
ATOM 2520 C C . VAL B 1 127 ? 4.969 9.43 2.617 1 98.88 127 VAL B C 1
ATOM 2522 O O . VAL B 1 127 ? 5.418 9.523 3.764 1 98.88 127 VAL B O 1
ATOM 2525 N N . LEU B 1 128 ? 3.734 9.594 2.35 1 98.62 128 LEU B N 1
ATOM 2526 C CA . LEU B 1 128 ? 2.666 9.719 3.336 1 98.62 128 LEU B CA 1
ATOM 2527 C C . LEU B 1 128 ? 1.33 9.273 2.752 1 98.62 128 LEU B C 1
ATOM 2529 O O . LEU B 1 128 ? 1.24 8.969 1.561 1 98.62 128 LEU B O 1
ATOM 2533 N N . GLU B 1 129 ? 0.364 9.148 3.553 1 97.56 129 GLU B N 1
ATOM 2534 C CA . GLU B 1 129 ? -0.968 8.734 3.117 1 97.56 129 GLU B CA 1
ATOM 2535 C C . GLU B 1 129 ? -2.043 9.664 3.672 1 97.56 129 GLU B C 1
ATOM 2537 O O . GLU B 1 129 ? -1.845 10.297 4.711 1 97.56 129 GLU B O 1
ATOM 2542 N N . THR B 1 130 ? -3.088 9.797 2.971 1 97.12 130 THR B N 1
ATOM 2543 C CA . THR B 1 130 ? -4.289 10.516 3.391 1 97.12 130 THR B CA 1
ATOM 2544 C C . THR B 1 130 ? -5.523 9.938 2.703 1 97.12 130 THR B C 1
ATOM 2546 O O . THR B 1 130 ? -5.426 8.977 1.938 1 97.12 130 THR B O 1
ATOM 2549 N N . GLU B 1 131 ? -6.676 10.469 3.09 1 97.19 131 GLU B N 1
ATOM 2550 C CA . GLU B 1 131 ? -7.93 10.008 2.494 1 97.19 131 GLU B CA 1
ATOM 2551 C C . GLU B 1 131 ? -8.375 10.938 1.368 1 97.19 131 GLU B C 1
ATOM 2553 O O . GLU B 1 131 ? -8.094 12.141 1.396 1 97.19 131 GLU B O 1
ATOM 2558 N N . THR B 1 132 ? -9.117 10.367 0.437 1 97.44 132 THR B N 1
ATOM 2559 C CA . THR B 1 132 ? -9.57 11.125 -0.724 1 97.44 132 THR B CA 1
ATOM 2560 C C . THR B 1 132 ? -10.492 12.266 -0.299 1 97.44 132 THR B C 1
ATOM 2562 O O . THR B 1 132 ? -10.68 13.227 -1.044 1 97.44 132 THR B O 1
ATOM 2565 N N . CYS B 1 133 ? -11.07 12.164 0.888 1 97.12 133 CYS B N 1
ATOM 2566 C CA . CYS B 1 133 ? -11.969 13.203 1.367 1 97.12 133 CYS B CA 1
ATOM 2567 C C . CYS B 1 133 ? -11.195 14.297 2.1 1 97.12 133 CYS B C 1
ATOM 2569 O O . CYS B 1 133 ? -11.766 15.312 2.486 1 97.12 133 CYS B O 1
ATOM 2571 N N . ASN B 1 134 ? -9.953 14.148 2.34 1 95.81 134 ASN B N 1
ATOM 2572 C CA . ASN B 1 134 ? -9.133 15.164 2.996 1 95.81 134 ASN B CA 1
ATOM 2573 C C . ASN B 1 134 ? -8.492 16.109 1.981 1 95.81 134 ASN B C 1
ATOM 2575 O O . ASN B 1 134 ? -7.266 16.125 1.84 1 95.81 134 ASN B O 1
ATOM 2579 N N . GLU B 1 135 ? -9.359 16.859 1.342 1 96.5 135 GLU B N 1
ATOM 2580 C CA . GLU B 1 135 ? -8.922 17.703 0.232 1 96.5 135 GLU B CA 1
ATOM 2581 C C . GLU B 1 135 ? -7.891 18.719 0.693 1 96.5 135 GLU B C 1
ATOM 2583 O O . GLU B 1 135 ? -6.977 19.062 -0.055 1 96.5 135 GLU B O 1
ATOM 2588 N N . LYS B 1 136 ? -7.992 19.203 1.863 1 93.19 136 LYS B N 1
ATOM 2589 C CA . LYS B 1 136 ? -7.059 20.203 2.387 1 93.19 136 LYS B CA 1
ATOM 2590 C C . LYS B 1 136 ? -5.66 19.609 2.549 1 93.19 136 LYS B C 1
ATOM 2592 O O . LYS B 1 136 ? -4.664 20.266 2.221 1 93.19 136 LYS B O 1
ATOM 2597 N N . ALA B 1 137 ? -5.594 18.391 3.096 1 95.56 137 ALA B N 1
ATOM 2598 C CA . ALA B 1 137 ? -4.305 17.703 3.24 1 95.56 137 ALA B CA 1
ATOM 2599 C C . ALA B 1 137 ? -3.662 17.453 1.881 1 95.56 137 ALA B C 1
ATOM 2601 O O . ALA B 1 137 ? -2.465 17.688 1.699 1 95.56 137 ALA B O 1
ATOM 2602 N N . ILE B 1 138 ? -4.434 16.969 0.947 1 96.94 138 ILE B N 1
ATOM 2603 C CA . ILE B 1 138 ? -3.924 16.672 -0.39 1 96.94 138 ILE B CA 1
ATOM 2604 C C . ILE B 1 138 ? -3.328 17.938 -0.998 1 96.94 138 ILE B C 1
ATOM 2606 O O . ILE B 1 138 ? -2.207 17.922 -1.51 1 96.94 138 ILE B O 1
ATOM 2610 N N . ARG B 1 139 ? -4.023 19.047 -0.889 1 95.38 139 ARG B N 1
ATOM 2611 C CA . ARG B 1 139 ? -3.535 20.328 -1.406 1 95.38 139 ARG B CA 1
ATOM 2612 C C . ARG B 1 139 ? -2.271 20.766 -0.674 1 95.38 139 ARG B C 1
ATOM 2614 O O . ARG B 1 139 ? -1.34 21.281 -1.291 1 95.38 139 ARG B O 1
ATOM 2621 N N . PHE B 1 140 ? -2.371 20.641 0.596 1 96.31 140 PHE B N 1
ATOM 2622 C CA . PHE B 1 140 ? -1.213 20.984 1.413 1 96.31 140 PHE B CA 1
ATOM 2623 C C . PHE B 1 140 ? 0.024 20.219 0.949 1 96.31 140 PHE B C 1
ATOM 2625 O O . PHE B 1 140 ? 1.086 20.812 0.753 1 96.31 140 PHE B O 1
ATOM 2632 N N . TYR B 1 141 ? -0.067 18.875 0.77 1 98.12 141 TYR B N 1
ATOM 2633 C CA . TYR B 1 141 ? 1.063 18.047 0.367 1 98.12 141 TYR B CA 1
ATOM 2634 C C . TYR B 1 141 ? 1.538 18.422 -1.033 1 98.12 141 TYR B C 1
ATOM 2636 O O . TYR B 1 141 ? 2.738 18.391 -1.316 1 98.12 141 TYR B O 1
ATOM 2644 N N . GLN B 1 142 ? 0.598 18.734 -1.887 1 97.38 142 GLN B N 1
ATOM 2645 C CA . GLN B 1 142 ? 0.941 19.141 -3.244 1 97.38 142 GLN B CA 1
ATOM 2646 C C . GLN B 1 142 ? 1.778 20.422 -3.24 1 97.38 142 GLN B C 1
ATOM 2648 O O . GLN B 1 142 ? 2.668 20.578 -4.078 1 97.38 142 GLN B O 1
ATOM 2653 N N . LYS B 1 143 ? 1.498 21.312 -2.338 1 96.94 143 LYS B N 1
ATOM 2654 C CA . LYS B 1 143 ? 2.271 22.531 -2.207 1 96.94 143 LYS B CA 1
ATOM 2655 C C . LYS B 1 143 ? 3.738 22.234 -1.913 1 96.94 143 LYS B C 1
ATOM 2657 O O . LYS B 1 143 ? 4.613 23.062 -2.203 1 96.94 143 LYS B O 1
ATOM 2662 N N . PHE B 1 144 ? 3.963 21.125 -1.296 1 97.94 144 PHE B N 1
ATOM 2663 C CA . PHE B 1 144 ? 5.332 20.719 -0.994 1 97.94 144 PHE B CA 1
ATOM 2664 C C . PHE B 1 144 ? 5.852 19.75 -2.045 1 97.94 144 PHE B C 1
ATOM 2666 O O . PHE B 1 144 ? 6.801 19 -1.794 1 97.94 144 PHE B O 1
ATOM 2673 N N . ASN B 1 145 ? 5.156 19.609 -3.174 1 97.88 145 ASN B N 1
ATOM 2674 C CA . ASN B 1 145 ? 5.566 18.875 -4.375 1 97.88 145 ASN B CA 1
ATOM 2675 C C . ASN B 1 145 ? 5.398 17.375 -4.207 1 97.88 145 ASN B C 1
ATOM 2677 O O . ASN B 1 145 ? 6.035 16.594 -4.91 1 97.88 145 ASN B O 1
ATOM 2681 N N . PHE B 1 146 ? 4.605 17.031 -3.256 1 98.44 146 PHE B N 1
ATOM 2682 C CA . PHE B 1 146 ? 4.184 15.641 -3.24 1 98.44 146 PHE B CA 1
ATOM 2683 C C . PHE B 1 146 ? 3.246 15.344 -4.402 1 98.44 146 PHE B C 1
ATOM 2685 O O . PHE B 1 146 ? 2.412 16.172 -4.766 1 98.44 146 PHE B O 1
ATOM 2692 N N . GLU B 1 147 ? 3.406 14.156 -4.93 1 96.81 147 GLU B N 1
ATOM 2693 C CA . GLU B 1 147 ? 2.521 13.688 -5.992 1 96.81 147 GLU B CA 1
ATOM 2694 C C . GLU B 1 147 ? 1.834 12.383 -5.605 1 96.81 147 GLU B C 1
ATOM 2696 O O . GLU B 1 147 ? 2.379 11.594 -4.828 1 96.81 147 GLU B O 1
ATOM 2701 N N . VAL B 1 148 ? 0.615 12.18 -6.125 1 97 148 VAL B N 1
ATOM 2702 C CA . VAL B 1 148 ? -0.04 10.898 -5.914 1 97 148 VAL B CA 1
ATOM 2703 C C . VAL B 1 148 ? 0.764 9.789 -6.594 1 97 148 VAL B C 1
ATOM 2705 O O . VAL B 1 148 ? 1.044 9.859 -7.793 1 97 148 VAL B O 1
ATOM 2708 N N . ILE B 1 149 ? 1.14 8.844 -5.797 1 97.56 149 ILE B N 1
ATOM 2709 C CA . ILE B 1 149 ? 1.974 7.793 -6.371 1 97.56 149 ILE B CA 1
ATOM 2710 C C . ILE B 1 149 ? 1.271 6.445 -6.234 1 97.56 149 ILE B C 1
ATOM 2712 O O . ILE B 1 149 ? 1.803 5.414 -6.656 1 97.56 149 ILE B O 1
ATOM 2716 N N . GLY B 1 150 ? 0.13 6.41 -5.652 1 97.56 150 GLY B N 1
ATOM 2717 C CA . GLY B 1 150 ? -0.631 5.184 -5.477 1 97.56 150 GLY B CA 1
ATOM 2718 C C . GLY B 1 150 ? -1.91 5.383 -4.684 1 97.56 150 GLY B C 1
ATOM 2719 O O . GLY B 1 150 ? -2.191 6.488 -4.219 1 97.56 150 GLY B O 1
ATOM 2720 N N . PHE B 1 151 ? -2.662 4.383 -4.605 1 98.06 151 PHE B N 1
ATOM 2721 C CA . PHE B 1 151 ? -3.871 4.344 -3.791 1 98.06 151 PHE B CA 1
ATOM 2722 C C . PHE B 1 151 ? -4.234 2.906 -3.434 1 98.06 151 PHE B C 1
ATOM 2724 O O . PHE B 1 151 ? -3.631 1.961 -3.947 1 98.06 151 PHE B O 1
ATOM 2731 N N . ASP B 1 152 ? -5.047 2.748 -2.547 1 98.19 152 ASP B N 1
ATOM 2732 C CA . ASP B 1 152 ? -5.656 1.484 -2.148 1 98.19 152 ASP B CA 1
ATOM 2733 C C . ASP B 1 152 ? -7.16 1.646 -1.936 1 98.19 152 ASP B C 1
ATOM 2735 O O . ASP B 1 152 ? -7.594 2.236 -0.943 1 98.19 152 ASP B O 1
ATOM 2739 N N . LEU B 1 153 ? -7.945 1.094 -2.779 1 97.94 153 LEU B N 1
ATOM 2740 C CA . LEU B 1 153 ? -9.383 1.329 -2.83 1 97.94 153 LEU B CA 1
ATOM 2741 C C . LEU B 1 153 ? -10.07 0.778 -1.583 1 97.94 153 LEU B C 1
ATOM 2743 O O . LEU B 1 153 ? -11.148 1.24 -1.207 1 97.94 153 LEU B O 1
ATOM 2747 N N . TYR B 1 154 ? -9.398 -0.144 -0.956 1 98.19 154 TYR B N 1
ATOM 2748 C CA . TYR B 1 154 ? -10.07 -0.854 0.126 1 98.19 154 TYR B CA 1
ATOM 2749 C C . TYR B 1 154 ? -9.125 -1.073 1.304 1 98.19 154 TYR B C 1
ATOM 2751 O O . TYR B 1 154 ? -9.07 -2.172 1.862 1 98.19 154 TYR B O 1
ATOM 2759 N N . ALA B 1 155 ? -8.43 -0.037 1.598 1 97.81 155 ALA B N 1
ATOM 2760 C CA . ALA B 1 155 ? -7.457 -0.129 2.684 1 97.81 155 ALA B CA 1
ATOM 2761 C C . ALA B 1 155 ? -8.148 -0.367 4.023 1 97.81 155 ALA B C 1
ATOM 2763 O O . ALA B 1 155 ? -7.641 -1.101 4.871 1 97.81 155 ALA B O 1
ATOM 2764 N N . TYR B 1 156 ? -9.32 0.195 4.184 1 96.94 156 TYR B N 1
ATOM 2765 C CA . TYR B 1 156 ? -9.93 0.221 5.504 1 96.94 156 TYR B CA 1
ATOM 2766 C C . TYR B 1 156 ? -11.18 -0.646 5.543 1 96.94 156 TYR B C 1
ATOM 2768 O O . TYR B 1 156 ? -11.391 -1.406 6.492 1 96.94 156 TYR B O 1
ATOM 2776 N N . THR B 1 157 ? -12.016 -0.512 4.68 1 97.5 157 THR B N 1
ATOM 2777 C CA . THR B 1 157 ? -13.234 -1.306 4.531 1 97.5 157 THR B CA 1
ATOM 2778 C C . THR B 1 157 ? -13.547 -1.552 3.059 1 97.5 157 THR B C 1
ATOM 2780 O O . THR B 1 157 ? -12.93 -0.94 2.18 1 97.5 157 THR B O 1
ATOM 2783 N N . ASN B 1 158 ? -14.492 -2.408 2.787 1 97.62 158 ASN B N 1
ATOM 2784 C CA . ASN B 1 158 ? -14.922 -2.654 1.414 1 97.62 158 ASN B CA 1
ATOM 2785 C C . ASN B 1 158 ? -15.805 -1.524 0.892 1 97.62 158 ASN B C 1
ATOM 2787 O O . ASN B 1 158 ? -16.141 -1.486 -0.294 1 97.62 158 ASN B O 1
ATOM 2791 N N . GLU B 1 159 ? -16.109 -0.533 1.733 1 97.25 159 GLU B N 1
ATOM 2792 C CA . GLU B 1 159 ? -16.984 0.575 1.375 1 97.25 159 GLU B CA 1
ATOM 2793 C C . GLU B 1 159 ? -16.203 1.883 1.259 1 97.25 159 GLU B C 1
ATOM 2795 O O . GLU B 1 159 ? -16.797 2.957 1.144 1 97.25 159 GLU B O 1
ATOM 2800 N N . ASP B 1 160 ? -14.914 1.812 1.253 1 97.19 160 ASP B N 1
ATOM 2801 C CA . ASP B 1 160 ? -14.086 3.014 1.259 1 97.19 160 ASP B CA 1
ATOM 2802 C C . ASP B 1 160 ? -14.453 3.941 0.103 1 97.19 160 ASP B C 1
ATOM 2804 O O . ASP B 1 160 ? -14.617 5.148 0.296 1 97.19 160 ASP B O 1
ATOM 2808 N N . PRO B 1 161 ? -14.586 3.393 -1.138 1 96.06 161 PRO B N 1
ATOM 2809 C CA . PRO B 1 161 ? -14.953 4.285 -2.242 1 96.06 161 PRO B CA 1
ATOM 2810 C C . PRO B 1 161 ? -16.297 4.973 -2.029 1 96.06 161 PRO B C 1
ATOM 2812 O O . PRO B 1 161 ? -16.422 6.172 -2.291 1 96.06 161 PRO B O 1
ATOM 2815 N N . LYS B 1 162 ? -17.281 4.25 -1.523 1 95.12 162 LYS B N 1
ATOM 2816 C CA . LYS B 1 162 ? -18.609 4.797 -1.259 1 95.12 162 LYS B CA 1
ATOM 2817 C C . LYS B 1 162 ? -18.547 5.879 -0.184 1 95.12 162 LYS B C 1
ATOM 2819 O O . LYS B 1 162 ? -19.266 6.883 -0.268 1 95.12 162 LYS B O 1
ATOM 2824 N N . GLU B 1 163 ? -17.719 5.688 0.754 1 95.5 163 GLU B N 1
ATOM 2825 C CA . GLU B 1 163 ? -17.609 6.609 1.88 1 95.5 163 GLU B CA 1
ATOM 2826 C C . GLU B 1 163 ? -16.656 7.754 1.57 1 95.5 163 GLU B C 1
ATOM 2828 O O . GLU B 1 163 ? -16.484 8.664 2.381 1 95.5 163 GLU B O 1
ATOM 2833 N N . HIS B 1 164 ? -15.977 7.688 0.415 1 95.44 164 HIS B N 1
ATOM 2834 C CA . HIS B 1 164 ? -15.031 8.695 -0.042 1 95.44 164 HIS B CA 1
ATOM 2835 C C . HIS B 1 164 ? -13.828 8.781 0.889 1 95.44 164 HIS B C 1
ATOM 2837 O O . HIS B 1 164 ? -13.297 9.875 1.123 1 95.44 164 HIS B O 1
ATOM 2843 N N . GLU B 1 165 ? -13.492 7.664 1.503 1 96.25 165 GLU B N 1
ATOM 2844 C CA . GLU B 1 165 ? -12.344 7.551 2.395 1 96.25 165 GLU B CA 1
ATOM 2845 C C . GLU B 1 165 ? -11.312 6.57 1.843 1 96.25 165 GLU B C 1
ATOM 2847 O O . GLU B 1 165 ? -10.82 5.711 2.57 1 96.25 165 GLU B O 1
ATOM 2852 N N . VAL B 1 166 ? -11.047 6.695 0.55 1 97.88 166 VAL B N 1
ATOM 2853 C CA . VAL B 1 166 ? -10.039 5.867 -0.095 1 97.88 166 VAL B CA 1
ATOM 2854 C C . VAL B 1 166 ? -8.641 6.363 0.281 1 97.88 166 VAL B C 1
ATOM 2856 O O . VAL B 1 166 ? -8.391 7.57 0.284 1 97.88 166 VAL B O 1
ATOM 2859 N N . ARG B 1 167 ? -7.777 5.418 0.599 1 98.12 167 ARG B N 1
ATOM 2860 C CA . ARG B 1 167 ? -6.406 5.766 0.95 1 98.12 167 ARG B CA 1
ATOM 2861 C C . ARG B 1 167 ? -5.609 6.172 -0.285 1 98.12 167 ARG B C 1
ATOM 2863 O O . ARG B 1 167 ? -5.562 5.434 -1.272 1 98.12 167 ARG B O 1
ATOM 2870 N N . VAL B 1 168 ? -5 7.297 -0.21 1 98.06 168 VAL B N 1
ATOM 2871 C CA . VAL B 1 168 ? -4.109 7.781 -1.262 1 98.06 168 VAL B CA 1
ATOM 2872 C C . VAL B 1 168 ? -2.686 7.891 -0.725 1 98.06 168 VAL B C 1
ATOM 2874 O O . VAL B 1 168 ? -2.473 8.344 0.402 1 98.06 168 VAL B O 1
ATOM 2877 N N . GLU B 1 169 ? -1.773 7.41 -1.536 1 98.31 169 GLU B N 1
ATOM 2878 C CA . GLU B 1 169 ? -0.351 7.516 -1.223 1 98.31 169 GLU B CA 1
ATOM 2879 C C . GLU B 1 169 ? 0.305 8.648 -2.008 1 98.31 169 GLU B C 1
ATOM 2881 O O . GLU B 1 169 ? 0.148 8.734 -3.229 1 98.31 169 GLU B O 1
ATOM 2886 N N . MET B 1 170 ? 0.966 9.477 -1.279 1 98.56 170 MET B N 1
ATOM 2887 C CA . MET B 1 170 ? 1.675 10.578 -1.927 1 98.56 170 MET B CA 1
ATOM 2888 C C . MET B 1 170 ? 3.168 10.508 -1.629 1 98.56 170 MET B C 1
ATOM 2890 O O . MET B 1 170 ? 3.574 10.039 -0.565 1 98.56 170 MET B O 1
ATOM 2894 N N . GLY B 1 171 ? 3.949 10.906 -2.621 1 98.69 171 GLY B N 1
ATOM 2895 C CA . GLY B 1 171 ? 5.391 10.781 -2.488 1 98.69 171 GLY B CA 1
ATOM 2896 C C . GLY B 1 171 ? 6.148 11.984 -3.029 1 98.69 171 GLY B C 1
ATOM 2897 O O . GLY B 1 171 ? 5.684 12.648 -3.957 1 98.69 171 GLY B O 1
ATOM 2898 N N . LEU B 1 172 ? 7.227 12.258 -2.467 1 98.75 172 LEU B N 1
ATOM 2899 C CA . LEU B 1 172 ? 8.211 13.266 -2.852 1 98.75 172 LEU B CA 1
ATOM 2900 C C . LEU B 1 172 ? 9.594 12.648 -3 1 98.75 172 LEU B C 1
ATOM 2902 O O . LEU B 1 172 ? 10.172 12.156 -2.023 1 98.75 172 LEU B O 1
ATOM 2906 N N . LYS B 1 173 ? 10.164 12.648 -4.199 1 98.06 173 LYS B N 1
ATOM 2907 C CA . LYS B 1 173 ? 11.523 12.148 -4.402 1 98.06 173 LYS B CA 1
ATOM 2908 C C . LYS B 1 173 ? 12.547 13.094 -3.787 1 98.06 173 LYS B C 1
ATOM 2910 O O . LYS B 1 173 ? 12.422 14.312 -3.883 1 98.06 173 LYS B O 1
ATOM 2915 N N . ILE B 1 174 ? 13.508 12.477 -3.127 1 96.5 174 ILE B N 1
ATOM 2916 C CA . ILE B 1 174 ? 14.492 13.367 -2.518 1 96.5 174 ILE B CA 1
ATOM 2917 C C . ILE B 1 174 ? 15.898 12.906 -2.881 1 96.5 174 ILE B C 1
ATOM 2919 O O . ILE B 1 174 ? 16.125 11.727 -3.184 1 96.5 174 ILE B O 1
#

Solvent-accessible surface area (backbone atoms only — not comparable to full-atom values): 18622 Å² total; per-residue (Å²): 112,50,78,42,79,56,51,61,92,80,38,47,67,42,72,50,71,49,74,49,76,27,53,31,28,44,47,68,43,81,50,98,48,35,36,36,47,44,79,44,70,45,98,54,74,41,76,50,70,53,69,51,51,37,73,49,86,87,53,58,79,64,46,36,38,30,34,23,40,91,82,66,44,78,44,28,37,29,32,28,31,63,40,76,93,51,29,32,23,34,42,80,42,74,49,53,69,43,75,86,46,55,80,65,48,54,58,55,54,46,49,52,52,50,53,57,53,41,69,74,45,85,32,50,27,39,33,37,69,48,37,29,31,40,45,66,58,55,52,54,42,40,74,72,60,31,38,82,40,32,36,30,47,55,64,68,39,96,52,16,60,83,69,38,53,23,37,34,30,32,33,30,80,95,112,47,78,41,79,54,50,62,91,80,39,48,66,44,72,48,69,49,75,47,75,26,53,30,28,42,48,70,42,82,49,99,48,35,33,36,48,42,79,45,70,47,98,53,73,41,76,49,70,55,69,50,52,37,74,49,86,87,53,60,80,63,46,36,38,31,34,23,41,93,81,68,45,77,45,28,39,27,30,28,30,63,39,77,93,50,28,32,22,34,42,79,44,74,48,52,69,44,75,86,45,56,80,65,49,55,58,56,53,46,48,52,51,51,54,56,54,41,68,75,45,86,33,49,26,40,33,38,70,47,40,29,33,41,46,66,57,54,52,55,42,41,76,72,58,31,39,81,41,30,36,30,48,54,63,69,39,96,51,15,62,82,70,37,52,23,39,34,32,32,36,31,81,95

Nearest PDB structures (foldseek):
  7ypu-assembly4_G  TM=8.334E-01  e=1.982E-12  Streptomyces lavendulae subsp. lavendulae
  3owc-assembly2_B  TM=8.548E-01  e=1.037E-06  Pseudomonas aeruginosa PAO1
  7kwj-assembly1_B  TM=8.289E-01  e=1.833E-06  Vibrio cholerae O1 biovar El Tor str. N16961
  7kwh-assembly1_D  TM=8.205E-01  e=1.545E-06  Vibrio cholerae O1 biovar El Tor str. N16961
  6cw2-assembly3_D  TM=6.888E-01  e=3.893E-04  Saccharomyces cerevisiae S288C

Sequence (348 aa):
MKIVKLTKKEYKGKEFCVQYKTKGYYFIEHTKNGFSFVYKKFDQEKTFGYCDKFFQDWLNKPICYGALDDHNKLLGFAEGYLEEWNNRFRITNILVFDENSRHSGIGSKLMKKMIAKAKTTPARMIVLETETCNEKAIRFYQKFNFEVIGFDLYAYTNEDPKEHEVRVEMGLKIMKIVKLTKKEYKGKEFCVQYKTKGYYFIEHTKNGFSFVYKKFDQEKTFGYCDKFFQDWLNKPICYGALDDHNKLLGFAEGYLEEWNNRFRITNILVFDENSRHSGIGSKLMKKMIAKAKTTPARMIVLETETCNEKAIRFYQKFNFEVIGFDLYAYTNEDPKEHEVRVEMGLKI

Foldseek 3Di:
DDKDWDDCVVFFFPKDKDKDKFQWFFFWDDDPVGIDTHIDGDPDIDMDMDMDGPPDPVADPKTKMFDADPVRDTQWMWIWHADPVQQEIETEDTDGRDPVCPPVCRSVVRVVVSVVVSVVGSHQKYKYKFFRRPVVVVVVVVVVVKDFDDWDQQPDHPCSSVVRGTMTMIMDGD/DDKDWDDCVVFFFPKDKDKDKFQWFFFWDDDPVGIDTHIDGDPDIDMDMDMDGPPDPVADPKTKMFDADPVRDTQWMWMWHADPVQQEIETEDTDGRDPVCPPVCRSVVRVVVSVVVSVVGSHQKYKYKFFRRPVVVVVVVVVVVKDFDDWDQQPDHPCSSVVRGTMTMIMDGD

Radius of gyration: 21.98 Å; Cα contacts (8 Å, |Δi|>4): 760; chains: 2; bounding box: 43×69×56 Å

pLDDT: mean 95.15, std 5.17, range [68.31, 98.94]

Secondary structure (DSSP, 8-state):
-EEEEE-HHHHTT-EEEEEEEEEEEEEEEEETTEEEEEEEEEEEEEEEEEEEETT-TT-SS-EEEEEE-TT--EEEEEEEEEETTTTEEEEEEEEES-GGGTTTTHHHHHHHHHHHHHHTTT-SEEEEEEETT-HHHHHHHHHTT-EEEEEETTSS-TTHHHHT--EEEEEEE-/-EEEEE-HHHHTT-EEEEEEEEEEEEEEEEETTEEEEEEEEEEEEEEEEEEEETT-TT-SS-EEEEEE-TT--EEEEEEEEEETTTTEEEEEEEEES-GGGTTTTHHHHHHHHHHHHHHTTT-SEEEEEEETT-HHHHHHHHHTT-EEEEEETTSS-TTHHHHT--EEEEEEE-